Protein AF-0000000067513356 (afdb_homodimer)

Foldseek 3Di:
DDDAPFADDDPLQVVLQVLQVVLCVQFVFQKKFKAWLCQHTRHMDGDPPHDDDDDSSVVSNVVSVVQVVCCVVCVVVPHNGDQWDKDDDPFKIWIWGALADTIIMITIHTPVGDPVRNVVSVVVSSPVNSVSRVVCVVCPPPPCCCVCVVVVVVVVVCVVVVD/DDDAPFADDDPLQVVLQVLQVVLCVQFVFQKKFKAWLCQHTRHMDGDPPHDDDDDSSVVSNVVSVVQVVCQVVCVVVPHNGDQWDKDDDPFKIWIWGALADTIIMITIHTPVGDVVRNVVSVVVSSPVNSVSRVVCVVCPPPPCCCVCVVVVVVVVVVVVVVD

Solvent-accessible surface area (backbone atoms only — not comparable to full-atom values): 16825 Å² total; per-residue (Å²): 130,90,67,72,94,65,73,59,58,70,67,53,32,52,52,48,41,50,47,36,49,52,39,32,69,71,23,52,28,38,34,30,35,36,24,31,67,84,12,44,76,55,41,66,40,65,36,87,86,41,76,85,72,63,65,60,60,60,51,32,36,46,52,25,50,49,58,58,62,45,25,63,55,21,44,66,67,74,26,86,42,56,46,34,38,38,39,32,35,92,50,40,33,39,40,38,30,48,16,57,97,60,28,33,31,39,38,35,28,41,78,83,28,52,62,70,42,38,52,55,46,47,52,53,42,16,55,55,43,17,52,42,51,52,51,36,69,75,52,56,76,73,59,58,51,59,57,47,45,43,47,46,50,49,50,48,50,47,51,55,64,72,92,131,92,67,73,95,64,73,59,57,70,66,54,33,54,53,46,41,50,48,36,50,52,40,32,68,70,22,53,28,36,33,29,35,35,24,31,66,84,12,42,75,54,42,67,42,65,39,89,88,41,74,83,71,64,64,61,60,60,51,30,35,48,51,23,50,48,58,59,62,46,25,63,55,23,44,66,67,73,26,86,42,57,45,34,38,38,39,33,35,92,50,41,32,38,38,37,32,48,16,56,96,60,26,34,31,38,37,34,27,40,78,84,28,52,62,71,41,36,52,54,45,46,52,54,42,15,54,54,43,17,53,43,52,52,51,35,68,75,51,56,74,70,61,57,52,60,56,47,45,43,47,48,49,49,51,48,50,48,52,58,64,71,91

Structure (mmCIF, N/CA/C/O backbone):
data_AF-0000000067513356-model_v1
#
loop_
_entity.id
_entity.type
_entity.pdbx_description
1 polymer 'Probable gliding protein (MglB)'
#
loop_
_atom_site.group_PDB
_atom_site.id
_atom_site.type_symbol
_atom_site.label_atom_id
_atom_site.label_alt_id
_atom_site.label_comp_id
_atom_site.label_asym_id
_atom_site.label_entity_id
_atom_site.label_seq_id
_atom_site.pdbx_PDB_ins_code
_atom_site.Cartn_x
_atom_site.Cartn_y
_atom_site.Cartn_z
_atom_site.occupancy
_atom_site.B_iso_or_equiv
_atom_site.auth_seq_id
_atom_site.auth_comp_id
_atom_site.auth_asym_id
_atom_site.auth_atom_id
_atom_site.pdbx_PDB_model_num
ATOM 1 N N . MET A 1 1 ? 6.125 8.031 28.281 1 47.47 1 MET A N 1
ATOM 2 C CA . MET A 1 1 ? 4.906 8.5 27.625 1 47.47 1 MET A CA 1
ATOM 3 C C . MET A 1 1 ? 5.223 9.102 26.25 1 47.47 1 MET A C 1
ATOM 5 O O . MET A 1 1 ? 6.035 10.016 26.141 1 47.47 1 MET A O 1
ATOM 9 N N . VAL A 1 2 ? 4.988 8.375 25.156 1 67.81 2 VAL A N 1
ATOM 10 C CA . VAL A 1 2 ? 5.496 8.859 23.891 1 67.81 2 VAL A CA 1
ATOM 11 C C . VAL A 1 2 ? 4.699 10.086 23.438 1 67.81 2 VAL A C 1
ATOM 13 O O . VAL A 1 2 ? 3.465 10.078 23.5 1 67.81 2 VAL A O 1
ATOM 16 N N . GLU A 1 3 ? 5.285 11.242 23.578 1 75.69 3 GLU A N 1
ATOM 17 C CA . GLU A 1 3 ? 4.707 12.516 23.172 1 75.69 3 GLU A CA 1
ATOM 18 C C . GLU A 1 3 ? 4.699 12.648 21.641 1 75.69 3 GLU A C 1
ATOM 20 O O . GLU A 1 3 ? 5.562 12.094 20.969 1 75.69 3 GLU A O 1
ATOM 25 N N . PRO A 1 4 ? 3.594 13.312 21.234 1 80.5 4 PRO A N 1
ATOM 26 C CA . PRO A 1 4 ? 3.578 13.57 19.781 1 80.5 4 PRO A CA 1
ATOM 27 C C . PRO A 1 4 ? 4.816 14.328 19.312 1 80.5 4 PRO A C 1
ATOM 29 O O . PRO A 1 4 ? 5.383 15.125 20.062 1 80.5 4 PRO A O 1
ATOM 32 N N . SER A 1 5 ? 5.25 13.945 18.094 1 77.25 5 SER A N 1
ATOM 33 C CA . SER A 1 5 ? 6.422 14.602 17.516 1 77.25 5 SER A CA 1
ATOM 34 C C . SER A 1 5 ? 6.074 15.984 16.969 1 77.25 5 SER A C 1
ATOM 36 O O . SER A 1 5 ? 6.957 16.812 16.781 1 77.25 5 SER A O 1
ATOM 38 N N . LEU A 1 6 ? 4.719 16.125 16.703 1 80.56 6 LEU A N 1
ATOM 39 C CA . LEU A 1 6 ? 4.168 17.344 16.094 1 80.56 6 LEU A CA 1
ATOM 40 C C . LEU A 1 6 ? 2.789 17.656 16.672 1 80.56 6 LEU A C 1
ATOM 42 O O . LEU A 1 6 ? 1.978 16.75 16.875 1 80.56 6 LEU A O 1
ATOM 46 N N . VAL A 1 7 ? 2.662 18.969 17.078 1 86.38 7 VAL A N 1
ATOM 47 C CA . VAL A 1 7 ? 1.338 19.391 17.516 1 86.38 7 VAL A CA 1
ATOM 48 C C . VAL A 1 7 ? 0.892 20.625 16.734 1 86.38 7 VAL A C 1
ATOM 50 O O . VAL A 1 7 ? 1.687 21.531 16.5 1 86.38 7 VAL A O 1
ATOM 53 N N . LEU A 1 8 ? -0.301 20.516 16.266 1 91.56 8 LEU A N 1
ATOM 54 C CA . LEU A 1 8 ? -0.901 21.672 15.602 1 91.56 8 LEU A CA 1
ATOM 55 C C . LEU A 1 8 ? -1.855 22.406 16.531 1 91.56 8 LEU A C 1
ATOM 57 O O . LEU A 1 8 ? -2.668 21.781 17.219 1 91.56 8 LEU A O 1
ATOM 61 N N . TYR A 1 9 ? -1.59 23.75 16.594 1 89 9 TYR A N 1
ATOM 62 C CA . TYR A 1 9 ? -2.51 24.578 17.359 1 89 9 TYR A CA 1
ATOM 63 C C . TYR A 1 9 ? -2.818 25.875 16.625 1 89 9 TYR A C 1
ATOM 65 O O . TYR A 1 9 ? -2.092 26.266 15.703 1 89 9 TYR A O 1
ATOM 73 N N . GLY A 1 10 ? -3.984 26.438 17 1 90.88 10 GLY A N 1
ATOM 74 C CA . GLY A 1 10 ? -4.34 27.734 16.484 1 90.88 10 GLY A CA 1
ATOM 75 C C . GLY A 1 10 ? -4.508 27.75 14.969 1 90.88 10 GLY A C 1
ATOM 76 O O . GLY A 1 10 ? -5.242 26.922 14.422 1 90.88 10 GLY A O 1
ATOM 77 N N . ALA A 1 11 ? -3.799 28.703 14.32 1 93.06 11 ALA A N 1
ATOM 78 C CA . ALA A 1 11 ? -3.99 28.953 12.891 1 93.06 11 ALA A CA 1
ATOM 79 C C . ALA A 1 11 ? -3.527 27.75 12.062 1 93.06 11 ALA A C 1
ATOM 81 O O . ALA A 1 11 ? -4.238 27.297 11.156 1 93.06 11 ALA A O 1
ATOM 82 N N . PRO A 1 12 ? -2.352 27.156 12.414 1 94.44 12 PRO A N 1
ATOM 83 C CA . PRO A 1 12 ? -1.923 26 11.633 1 94.44 12 PRO A CA 1
ATOM 84 C C . PRO A 1 12 ? -2.92 24.844 11.695 1 94.44 12 PRO A C 1
ATOM 86 O O . PRO A 1 12 ? -3.15 24.156 10.688 1 94.44 12 PRO A O 1
ATOM 89 N N . TYR A 1 13 ? -3.492 24.688 12.844 1 96.31 13 TYR A N 1
ATOM 90 C CA . TYR A 1 13 ? -4.492 23.625 13 1 96.31 13 TYR A CA 1
ATOM 91 C C . TYR A 1 13 ? -5.715 23.906 12.133 1 96.31 13 TYR A C 1
ATOM 93 O O . TYR A 1 13 ? -6.207 23.016 11.438 1 96.31 13 TYR A O 1
ATOM 101 N N . GLU A 1 14 ? -6.188 25.109 12.211 1 97.06 14 GLU A N 1
ATOM 102 C CA . GLU A 1 14 ? -7.371 25.5 11.445 1 97.06 14 GLU A CA 1
ATOM 103 C C . GLU A 1 14 ? -7.137 25.344 9.945 1 97.06 14 GLU A C 1
ATOM 105 O O . GLU A 1 14 ? -8.016 24.891 9.219 1 97.06 14 GLU A O 1
ATOM 110 N N . ARG A 1 15 ? -5.988 25.688 9.523 1 98.06 15 ARG A N 1
ATOM 111 C CA . ARG A 1 15 ? -5.641 25.562 8.109 1 98.06 15 ARG A CA 1
ATOM 112 C C . ARG A 1 15 ? -5.582 24.094 7.691 1 98.06 15 ARG A C 1
ATOM 114 O O . ARG A 1 15 ? -6.016 23.734 6.594 1 98.06 15 ARG A O 1
ATOM 121 N N . ALA A 1 16 ? -5.004 23.266 8.578 1 98.44 16 ALA A N 1
ATOM 122 C CA . ALA A 1 16 ? -4.941 21.828 8.289 1 98.44 16 ALA A CA 1
ATOM 123 C C . ALA A 1 16 ? -6.344 21.234 8.148 1 98.44 16 ALA A C 1
ATOM 125 O O . ALA A 1 16 ? -6.605 20.469 7.223 1 98.44 16 ALA A O 1
ATOM 126 N N . VAL A 1 17 ? -7.176 21.641 8.992 1 98.44 17 VAL A N 1
ATOM 127 C CA . VAL A 1 17 ? -8.547 21.156 8.969 1 98.44 17 VAL A CA 1
ATOM 128 C C . VAL A 1 17 ? -9.234 21.594 7.676 1 98.44 17 VAL A C 1
ATOM 130 O O . VAL A 1 17 ? -9.961 20.812 7.062 1 98.44 17 VAL A O 1
ATOM 133 N N . GLU A 1 18 ? -9.008 22.781 7.254 1 98.69 18 GLU A N 1
ATOM 134 C CA . GLU A 1 18 ? -9.586 23.281 6.012 1 98.69 18 GLU A CA 1
ATOM 135 C C . GLU A 1 18 ? -9.109 22.469 4.812 1 98.69 18 GLU A C 1
ATOM 137 O O . GLU A 1 18 ? -9.898 22.156 3.918 1 98.69 18 GLU A O 1
ATOM 142 N N . VAL A 1 19 ? -7.816 22.141 4.812 1 98.88 19 VAL A N 1
ATOM 143 C CA . VAL A 1 19 ? -7.25 21.328 3.746 1 98.88 19 VAL A CA 1
ATOM 144 C C . VAL A 1 19 ? -7.93 19.953 3.729 1 98.88 19 VAL A C 1
ATOM 146 O O . VAL A 1 19 ? -8.305 19.453 2.666 1 98.88 19 VAL A O 1
ATOM 149 N N . LEU A 1 20 ? -8.148 19.344 4.918 1 98.88 20 LEU A N 1
ATOM 150 C CA . LEU A 1 20 ? -8.766 18.031 5.016 1 98.88 20 LEU A CA 1
ATOM 151 C C . LEU A 1 20 ? -10.211 18.062 4.543 1 98.88 20 LEU A C 1
ATOM 153 O O . LEU A 1 20 ? -10.664 17.172 3.828 1 98.88 20 LEU A O 1
ATOM 157 N N . GLU A 1 21 ? -10.914 19.125 4.898 1 98.5 21 GLU A N 1
ATOM 158 C CA . GLU A 1 21 ? -12.305 19.281 4.488 1 98.5 21 GLU A CA 1
ATOM 159 C C . GLU A 1 21 ? -12.43 19.406 2.971 1 98.5 21 GLU A C 1
ATOM 161 O O . GLU A 1 21 ? -13.281 18.75 2.359 1 98.5 21 GLU A O 1
ATOM 166 N N . GLU A 1 22 ? -11.602 20.25 2.43 1 98.62 22 GLU A N 1
ATOM 167 C CA . GLU A 1 22 ? -11.602 20.406 0.979 1 98.62 22 GLU A CA 1
ATOM 168 C C . GLU A 1 22 ? -11.266 19.094 0.273 1 98.62 22 GLU A C 1
ATOM 170 O O . GLU A 1 22 ? -11.875 18.766 -0.745 1 98.62 22 GLU A O 1
ATOM 175 N N . THR A 1 23 ? -10.305 18.359 0.796 1 98.69 23 THR A N 1
ATOM 176 C CA . THR A 1 23 ? -9.883 17.094 0.214 1 98.69 23 THR A CA 1
ATOM 177 C C . THR A 1 23 ? -11.031 16.094 0.209 1 98.69 23 THR A C 1
ATOM 179 O O . THR A 1 23 ? -11.242 15.383 -0.778 1 98.69 23 THR A O 1
ATOM 182 N N . LEU A 1 24 ? -11.82 16.094 1.312 1 98.44 24 LEU A N 1
ATOM 183 C CA . LEU A 1 24 ? -12.977 15.195 1.379 1 98.44 24 LEU A CA 1
ATOM 184 C C . LEU A 1 24 ? -13.992 15.539 0.302 1 98.44 24 LEU A C 1
ATOM 186 O O . LEU A 1 24 ? -14.547 14.648 -0.348 1 98.44 24 LEU A O 1
ATOM 190 N N . ARG A 1 25 ? -14.164 16.781 0.107 1 97.88 25 ARG A N 1
ATOM 191 C CA . ARG A 1 25 ? -15.141 17.234 -0.886 1 97.88 25 ARG A CA 1
ATOM 192 C C . ARG A 1 25 ? -14.695 16.844 -2.295 1 97.88 25 ARG A C 1
ATOM 194 O O . ARG A 1 25 ? -15.508 16.375 -3.098 1 97.88 25 ARG A O 1
ATOM 201 N N . GLU A 1 26 ? -13.477 16.969 -2.547 1 98.31 26 GLU A N 1
ATOM 202 C CA . GLU A 1 26 ? -12.969 16.766 -3.898 1 98.31 26 GLU A CA 1
ATOM 203 C C . GLU A 1 26 ? -12.836 15.273 -4.215 1 98.31 26 GLU A C 1
ATOM 205 O O . GLU A 1 26 ? -12.969 14.867 -5.371 1 98.31 26 GLU A O 1
ATOM 210 N N . THR A 1 27 ? -12.57 14.461 -3.219 1 98.19 27 THR A N 1
ATOM 211 C CA . THR A 1 27 ? -12.258 13.062 -3.461 1 98.19 27 THR A CA 1
ATOM 212 C C . THR A 1 27 ? -13.492 12.188 -3.27 1 98.19 27 THR A C 1
ATOM 214 O O . THR A 1 27 ? -13.594 11.109 -3.867 1 98.19 27 THR A O 1
ATOM 217 N N . GLY A 1 28 ? -14.367 12.586 -2.389 1 97.81 28 GLY A N 1
ATOM 218 C CA . GLY A 1 28 ? -15.469 11.727 -1.979 1 97.81 28 GLY A CA 1
ATOM 219 C C . GLY A 1 28 ? -15.078 10.719 -0.917 1 97.81 28 GLY A C 1
ATOM 220 O O . GLY A 1 28 ? -15.805 9.758 -0.662 1 97.81 28 GLY A O 1
ATOM 221 N N . ALA A 1 29 ? -13.914 10.906 -0.271 1 98.44 29 ALA A N 1
ATOM 222 C CA . ALA A 1 29 ? -13.484 10.023 0.806 1 98.44 29 ALA A CA 1
ATOM 223 C C . ALA A 1 29 ? -14.367 10.18 2.041 1 98.44 29 ALA A C 1
ATOM 225 O O . ALA A 1 29 ? -15.008 11.219 2.221 1 98.44 29 ALA A O 1
ATOM 226 N N . ARG A 1 30 ? -14.383 9.188 2.82 1 97.75 30 ARG A N 1
ATOM 227 C CA . ARG A 1 30 ? -15.211 9.172 4.02 1 97.75 30 ARG A CA 1
ATOM 228 C C . ARG A 1 30 ? -14.555 9.953 5.152 1 97.75 30 ARG A C 1
ATOM 230 O O . ARG A 1 30 ? -15.211 10.734 5.844 1 97.75 30 ARG A O 1
ATOM 237 N N . TYR A 1 31 ? -13.18 9.75 5.32 1 97.31 31 TYR A N 1
ATOM 238 C CA . TYR A 1 31 ? -12.453 10.43 6.383 1 97.31 31 TYR A CA 1
ATOM 239 C C . TYR A 1 31 ? -11.031 10.773 5.938 1 97.31 31 TYR A C 1
ATOM 241 O O . TYR A 1 31 ? -10.453 10.086 5.094 1 97.31 31 TYR A O 1
ATOM 249 N N . ALA A 1 32 ? -10.617 11.797 6.527 1 98.81 32 ALA A N 1
ATOM 250 C CA . ALA A 1 32 ? -9.258 12.289 6.309 1 98.81 32 ALA A CA 1
ATOM 251 C C . ALA A 1 32 ? -8.562 12.602 7.629 1 98.81 32 ALA A C 1
ATOM 253 O O . ALA A 1 32 ? -9.172 13.172 8.539 1 98.81 32 ALA A O 1
ATOM 254 N N . LEU A 1 33 ? -7.344 12.195 7.734 1 98.69 33 LEU A N 1
ATOM 255 C CA . LEU A 1 33 ? -6.547 12.461 8.93 1 98.69 33 LEU A CA 1
ATOM 256 C C . LEU A 1 33 ? -5.152 12.953 8.555 1 98.69 33 LEU A C 1
ATOM 258 O O . LEU A 1 33 ? -4.562 12.477 7.582 1 98.69 33 LEU A O 1
ATOM 262 N N . LEU A 1 34 ? -4.684 13.812 9.312 1 98.69 34 LEU A N 1
ATOM 263 C CA . LEU A 1 34 ? -3.256 14.102 9.422 1 98.69 34 LEU A CA 1
ATOM 264 C C . LEU A 1 34 ? -2.668 13.484 10.688 1 98.69 34 LEU A C 1
ATOM 266 O O . LEU A 1 34 ? -3.119 13.781 11.797 1 98.69 34 LEU A O 1
ATOM 270 N N . ILE A 1 35 ? -1.715 12.609 10.477 1 98.25 35 ILE A N 1
ATOM 271 C CA . ILE A 1 35 ? -1.124 11.945 11.633 1 98.25 35 ILE A CA 1
ATOM 272 C C . ILE A 1 35 ? 0.393 12.125 11.609 1 98.25 35 ILE A C 1
ATOM 274 O O . ILE A 1 35 ? 0.978 12.398 10.562 1 98.25 35 ILE A O 1
ATOM 278 N N . ASP A 1 36 ? 1.016 12.008 12.766 1 96.81 36 ASP A N 1
ATOM 279 C CA . ASP A 1 36 ? 2.475 11.969 12.742 1 96.81 36 ASP A CA 1
ATOM 280 C C . ASP A 1 36 ? 2.988 10.539 12.609 1 96.81 36 ASP A C 1
ATOM 282 O O . ASP A 1 36 ? 2.199 9.594 12.539 1 96.81 36 ASP A O 1
ATOM 286 N N . ARG A 1 37 ? 4.246 10.336 12.555 1 95.31 37 ARG A N 1
ATOM 287 C CA . ARG A 1 37 ? 4.836 9.039 12.227 1 95.31 37 ARG A CA 1
ATOM 288 C C . ARG A 1 37 ? 4.781 8.094 13.422 1 95.31 37 ARG A C 1
ATOM 290 O O . ARG A 1 37 ? 5.008 6.891 13.273 1 95.31 37 ARG A O 1
ATOM 297 N N . LYS A 1 38 ? 4.418 8.641 14.555 1 95.56 38 LYS A N 1
ATOM 298 C CA . LYS A 1 38 ? 4.25 7.805 15.742 1 95.56 38 LYS A CA 1
ATOM 299 C C . LYS A 1 38 ? 2.803 7.34 15.883 1 95.56 38 LYS A C 1
ATOM 301 O O . LYS A 1 38 ? 2.479 6.574 16.797 1 95.56 38 LYS A O 1
ATOM 306 N N . GLY A 1 39 ? 1.948 7.898 15.055 1 97.31 39 GLY A N 1
ATOM 307 C CA . GLY A 1 39 ? 0.563 7.453 15.055 1 97.31 39 GLY A CA 1
ATOM 308 C C . GLY A 1 39 ? -0.367 8.391 15.797 1 97.31 39 GLY A C 1
ATOM 309 O O . GLY A 1 39 ? -1.497 8.023 16.125 1 97.31 39 GLY A O 1
ATOM 310 N N . PHE A 1 40 ? 0.067 9.539 16.172 1 96.94 40 PHE A N 1
ATOM 311 C CA . PHE A 1 40 ? -0.801 10.516 16.828 1 96.94 40 PHE A CA 1
ATOM 312 C C . PHE A 1 40 ? -1.595 11.305 15.789 1 96.94 40 PHE A C 1
ATOM 314 O O . PHE A 1 40 ? -1.036 11.766 14.789 1 96.94 40 PHE A O 1
ATOM 321 N N . VAL A 1 41 ? -2.852 11.531 16.109 1 97.81 41 VAL A N 1
ATOM 322 C CA . VAL A 1 41 ? -3.721 12.297 15.219 1 97.81 41 VAL A CA 1
ATOM 323 C C . VAL A 1 41 ? -3.5 13.797 15.445 1 97.81 41 VAL A C 1
ATOM 325 O O . VAL A 1 41 ? -3.678 14.289 16.562 1 97.81 41 VAL A O 1
ATOM 328 N N . LEU A 1 42 ? -3.156 14.461 14.414 1 97.25 42 LEU A N 1
ATOM 329 C CA . LEU A 1 42 ? -2.912 15.898 14.492 1 97.25 42 LEU A CA 1
ATOM 330 C C . LEU A 1 42 ? -4.16 16.688 14.102 1 97.25 42 LEU A C 1
ATOM 332 O O . LEU A 1 42 ? -4.43 17.75 14.664 1 97.25 42 LEU A O 1
ATOM 336 N N . ALA A 1 43 ? -4.855 16.219 13.172 1 97.88 43 ALA A N 1
ATOM 337 C CA . ALA A 1 43 ? -6.113 16.781 12.68 1 97.88 43 ALA A CA 1
ATOM 338 C C . ALA A 1 43 ? -6.922 15.727 11.922 1 97.88 43 ALA A C 1
ATOM 340 O O . ALA A 1 43 ? -6.359 14.758 11.406 1 97.88 43 ALA A O 1
ATOM 341 N N . HIS A 1 44 ? -8.219 15.867 11.945 1 98.25 44 HIS A N 1
ATOM 342 C CA . HIS A 1 44 ? -9.062 14.938 11.195 1 98.25 44 HIS A CA 1
ATOM 343 C C . HIS A 1 44 ? -10.391 15.586 10.812 1 98.25 44 HIS A C 1
ATOM 345 O O . HIS A 1 44 ? -10.805 16.562 11.422 1 98.25 44 HIS A O 1
ATOM 351 N N . LYS A 1 45 ? -10.938 15.062 9.82 1 98.19 45 LYS A N 1
ATOM 352 C CA . LYS A 1 45 ? -12.289 15.422 9.391 1 98.19 45 LYS A CA 1
ATOM 353 C C . LYS A 1 45 ? -13.016 14.219 8.797 1 98.19 45 LYS A C 1
ATOM 355 O O . LYS A 1 45 ? -12.391 13.359 8.172 1 98.19 45 LYS A O 1
ATOM 360 N N . GLU A 1 46 ? -14.258 14.141 9.055 1 97.31 46 GLU A N 1
ATOM 361 C CA . GLU A 1 46 ? -15.133 13.117 8.492 1 97.31 46 GLU A CA 1
ATOM 362 C C . GLU A 1 46 ? -16.172 13.734 7.559 1 97.31 46 GLU A C 1
ATOM 364 O O . GLU A 1 46 ? -16.688 14.82 7.832 1 97.31 46 GLU A O 1
ATOM 369 N N . ALA A 1 47 ? -16.422 13.062 6.555 1 96.88 47 ALA A N 1
ATOM 370 C CA . ALA A 1 47 ? -17.5 13.531 5.695 1 96.88 47 ALA A CA 1
ATOM 371 C C . ALA A 1 47 ? -18.844 13.461 6.418 1 96.88 47 ALA A C 1
ATOM 373 O O . ALA A 1 47 ? -19.109 12.516 7.164 1 96.88 47 ALA A O 1
ATOM 374 N N . LEU A 1 48 ? -19.672 14.406 6.145 1 92.5 48 LEU A N 1
ATOM 375 C CA . LEU A 1 48 ? -20.953 14.516 6.828 1 92.5 48 LEU A CA 1
ATOM 376 C C . LEU A 1 48 ? -21.844 13.297 6.539 1 92.5 48 LEU A C 1
ATOM 378 O O . LEU A 1 48 ? -22.578 12.844 7.41 1 92.5 48 LEU A O 1
ATOM 382 N N . TRP A 1 49 ? -21.75 12.758 5.426 1 92.94 49 TRP A N 1
ATOM 383 C CA . TRP A 1 49 ? -22.641 11.68 4.977 1 92.94 49 TRP A CA 1
ATOM 384 C C . TRP A 1 49 ? -22.094 10.32 5.418 1 92.94 49 TRP A C 1
ATOM 386 O O . TRP A 1 49 ? -22.812 9.312 5.34 1 92.94 49 TRP A O 1
ATOM 396 N N . ALA A 1 50 ? -20.859 10.352 5.863 1 93.31 50 ALA A N 1
ATOM 397 C CA . ALA A 1 50 ? -20.188 9.078 6.117 1 93.31 50 ALA A CA 1
ATOM 398 C C . ALA A 1 50 ? -20.609 8.492 7.461 1 93.31 50 ALA A C 1
ATOM 400 O O . ALA A 1 50 ? -20.812 9.227 8.43 1 93.31 50 ALA A O 1
ATOM 401 N N . PRO A 1 51 ? -20.656 7.129 7.461 1 92.5 51 PRO A N 1
ATOM 402 C CA . PRO A 1 51 ? -20.875 6.484 8.758 1 92.5 51 PRO A CA 1
ATOM 403 C C . PRO A 1 51 ? -19.766 6.801 9.758 1 92.5 51 PRO A C 1
ATOM 405 O O . PRO A 1 51 ? -18.672 7.215 9.367 1 92.5 51 PRO A O 1
ATOM 408 N N . LYS A 1 52 ? -20.094 6.633 11 1 93 52 LYS A N 1
ATOM 409 C CA . LYS A 1 52 ? -19.109 6.852 12.055 1 93 52 LYS A CA 1
ATOM 410 C C . LYS A 1 52 ? -17.828 6.051 11.789 1 93 52 LYS A C 1
ATOM 412 O O . LYS A 1 52 ? -17.891 4.859 11.484 1 93 52 LYS A O 1
ATOM 417 N N . PRO A 1 53 ? -16.781 6.652 11.859 1 92.94 53 PRO A N 1
ATOM 418 C CA . PRO A 1 53 ? -15.523 5.949 11.641 1 92.94 53 PRO A CA 1
ATOM 419 C C . PRO A 1 53 ? -15.125 5.059 12.812 1 92.94 53 PRO A C 1
ATOM 421 O O . PRO A 1 53 ?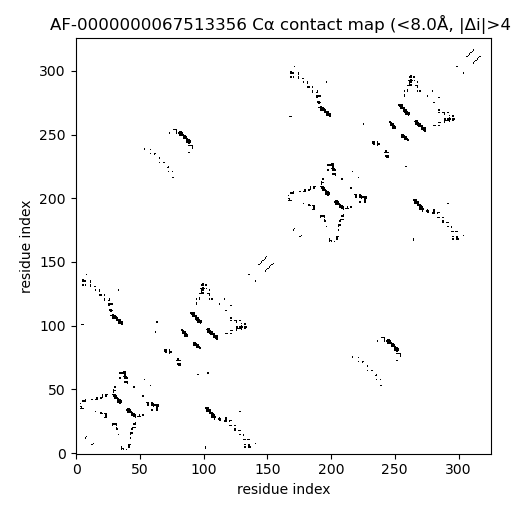 -15.688 5.188 13.906 1 92.94 53 PRO A O 1
ATOM 424 N N . PRO A 1 54 ? -14.258 4.082 12.555 1 96.44 54 PRO A N 1
ATOM 425 C CA . PRO A 1 54 ? -13.641 3.418 13.703 1 96.44 54 PRO A CA 1
ATOM 426 C C . PRO A 1 54 ? -12.828 4.375 14.578 1 96.44 54 PRO A C 1
ATOM 428 O O . PRO A 1 54 ? -12.695 5.555 14.242 1 96.44 54 PRO A O 1
ATOM 431 N N . PRO A 1 55 ? -12.336 3.891 15.734 1 97.25 55 PRO A N 1
ATOM 432 C CA . PRO A 1 55 ? -11.508 4.785 16.547 1 97.25 55 PRO A CA 1
ATOM 433 C C . PRO A 1 55 ? -10.297 5.312 15.773 1 97.25 55 PRO A C 1
ATOM 435 O O . PRO A 1 55 ? -9.453 4.531 15.328 1 97.25 55 PRO A O 1
ATOM 438 N N . LEU A 1 56 ? -10.234 6.562 15.656 1 97.25 56 LEU A N 1
ATOM 439 C C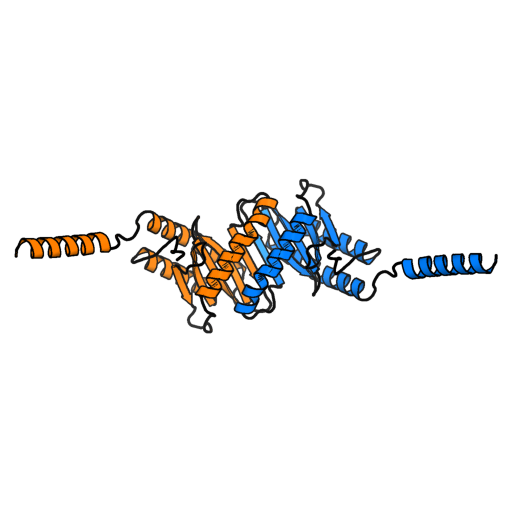A . LEU A 1 56 ? -9.25 7.215 14.805 1 97.25 56 LEU A CA 1
ATOM 440 C C . LEU A 1 56 ? -7.84 7.012 15.352 1 97.25 56 LEU A C 1
ATOM 442 O O . LEU A 1 56 ? -6.879 6.91 14.578 1 97.25 56 LEU A O 1
ATOM 446 N N . ASP A 1 57 ? -7.707 6.934 16.703 1 97.31 57 ASP A N 1
ATOM 447 C CA . ASP A 1 57 ? -6.391 6.699 17.281 1 97.31 57 ASP A CA 1
ATOM 448 C C . ASP A 1 57 ? -5.859 5.316 16.922 1 97.31 57 ASP A C 1
ATOM 450 O O . ASP A 1 57 ? -4.664 5.152 16.672 1 97.31 57 ASP A O 1
ATOM 454 N N . THR A 1 58 ? -6.766 4.352 16.938 1 97.88 58 THR A N 1
ATOM 455 C CA . THR A 1 58 ? -6.395 3 16.531 1 97.88 58 THR A CA 1
ATOM 456 C C . THR A 1 58 ? -5.988 2.969 15.062 1 97.88 58 THR A C 1
ATOM 458 O O . THR A 1 58 ? -4.961 2.381 14.711 1 97.88 58 THR A O 1
ATOM 461 N N . LEU A 1 59 ? -6.781 3.611 14.242 1 97.94 59 LEU A N 1
ATOM 462 C CA . LEU A 1 59 ? -6.484 3.693 12.82 1 97.94 59 LEU A CA 1
ATOM 463 C C . LEU A 1 59 ? -5.125 4.344 12.578 1 97.94 59 LEU A C 1
ATOM 465 O O . LEU A 1 59 ? -4.293 3.807 11.844 1 97.94 59 LEU A O 1
ATOM 469 N N . ALA A 1 60 ? -4.914 5.43 13.242 1 98.12 60 ALA A N 1
ATOM 470 C CA . ALA A 1 60 ? -3.664 6.172 13.102 1 98.12 60 ALA A CA 1
ATOM 471 C C . ALA A 1 60 ? -2.471 5.316 13.523 1 98.12 60 ALA A C 1
ATOM 473 O O . ALA A 1 60 ? -1.446 5.289 12.836 1 98.12 60 ALA A O 1
ATOM 474 N N . THR A 1 61 ? -2.605 4.652 14.609 1 97.69 61 THR A N 1
ATOM 475 C CA . THR A 1 61 ? -1.543 3.801 15.125 1 97.69 61 THR A CA 1
ATOM 476 C C . THR A 1 61 ? -1.196 2.697 14.133 1 97.69 61 THR A C 1
ATOM 478 O O . THR A 1 61 ? -0.022 2.465 13.844 1 97.69 61 THR A O 1
ATOM 481 N N . LEU A 1 62 ? -2.191 2.113 13.578 1 97.62 62 LEU A N 1
ATOM 482 C CA . LEU A 1 62 ? -1.973 1.023 12.633 1 97.62 62 LEU A CA 1
ATOM 483 C C . LEU A 1 62 ? -1.371 1.543 11.328 1 97.62 62 LEU A C 1
ATOM 485 O O . LEU A 1 62 ? -0.485 0.907 10.75 1 97.62 62 LEU A O 1
ATOM 489 N N . VAL A 1 63 ? -1.861 2.652 10.812 1 98 63 VAL A N 1
ATOM 490 C CA . VAL A 1 63 ? -1.346 3.234 9.578 1 98 63 VAL A CA 1
ATOM 491 C C . VAL A 1 63 ? 0.128 3.594 9.75 1 98 63 VAL A C 1
ATOM 493 O O . VAL A 1 63 ? 0.957 3.271 8.898 1 98 63 VAL A O 1
ATOM 496 N N . ALA A 1 64 ? 0.457 4.25 10.875 1 97.25 64 ALA A N 1
ATOM 497 C CA . ALA A 1 64 ? 1.844 4.617 11.148 1 97.25 64 ALA A CA 1
ATOM 498 C C . ALA A 1 64 ? 2.73 3.379 11.242 1 97.25 64 ALA A C 1
ATOM 500 O O . ALA A 1 64 ? 3.84 3.361 10.703 1 97.25 64 ALA A O 1
ATOM 501 N N . GLY A 1 65 ? 2.242 2.41 11.969 1 96.38 65 GLY A N 1
ATOM 502 C CA . GLY A 1 65 ? 2.971 1.157 12.07 1 96.38 65 GLY A CA 1
ATOM 503 C C . GLY A 1 65 ? 3.232 0.505 10.727 1 96.38 65 GLY A C 1
ATOM 504 O O . GLY A 1 65 ? 4.332 0.01 10.469 1 96.38 65 GLY A O 1
ATOM 505 N N . ASN A 1 66 ? 2.262 0.478 9.867 1 96.31 66 ASN A N 1
ATOM 506 C CA . ASN A 1 66 ? 2.422 -0.099 8.531 1 96.31 66 ASN A CA 1
ATOM 507 C C . ASN A 1 66 ? 3.418 0.695 7.691 1 96.31 66 ASN A C 1
ATOM 509 O O . ASN A 1 66 ? 4.219 0.114 6.957 1 96.31 66 ASN A O 1
ATOM 513 N N . ALA A 1 67 ? 3.316 2.012 7.789 1 95.31 67 ALA A N 1
ATOM 514 C CA . ALA A 1 67 ? 4.266 2.854 7.062 1 95.31 67 ALA A CA 1
ATOM 515 C C . ALA A 1 67 ? 5.699 2.553 7.484 1 95.31 67 ALA A C 1
ATOM 517 O O . ALA A 1 67 ? 6.609 2.537 6.652 1 95.31 67 ALA A O 1
ATOM 518 N N . ALA A 1 68 ? 5.879 2.326 8.758 1 93.75 68 ALA A N 1
ATOM 519 C CA . ALA A 1 68 ? 7.199 1.961 9.266 1 93.75 68 ALA A CA 1
ATOM 520 C C . ALA A 1 68 ? 7.613 0.578 8.781 1 93.75 68 ALA A C 1
ATOM 522 O O . ALA A 1 68 ? 8.766 0.365 8.406 1 93.75 68 ALA A O 1
ATOM 523 N N . ALA A 1 69 ? 6.664 -0.276 8.711 1 92.44 69 ALA A N 1
ATOM 524 C CA . ALA A 1 69 ? 6.949 -1.665 8.367 1 92.44 69 ALA A CA 1
ATOM 525 C C . ALA A 1 69 ? 7.332 -1.795 6.895 1 92.44 69 ALA A C 1
ATOM 527 O O . ALA A 1 69 ? 8.078 -2.701 6.52 1 92.44 69 ALA A O 1
ATOM 528 N N . THR A 1 70 ? 6.883 -0.895 6.008 1 96.31 70 THR A N 1
ATOM 529 C CA . THR A 1 70 ? 7.156 -0.987 4.578 1 96.31 70 THR A CA 1
ATOM 530 C C . THR A 1 70 ? 8.508 -0.369 4.242 1 96.31 70 THR A C 1
ATOM 532 O O . THR A 1 70 ? 8.984 -0.478 3.111 1 96.31 70 THR A O 1
ATOM 535 N N . GLN A 1 71 ? 9.195 0.245 5.223 1 95.5 71 GLN A N 1
ATOM 536 C CA . GLN A 1 71 ? 10.461 0.925 4.977 1 95.5 71 GLN A CA 1
ATOM 537 C C . GLN A 1 71 ? 11.539 -0.061 4.535 1 95.5 71 GLN A C 1
ATOM 539 O O . GLN A 1 71 ? 12.336 0.241 3.645 1 95.5 71 GLN A O 1
ATOM 544 N N . ALA A 1 72 ? 11.578 -1.235 5.199 1 96.06 72 ALA A N 1
ATOM 545 C CA . ALA A 1 72 ? 12.555 -2.244 4.812 1 96.06 72 ALA A CA 1
ATOM 546 C C . ALA A 1 72 ? 12.367 -2.664 3.357 1 96.06 72 ALA A C 1
ATOM 548 O O . ALA A 1 72 ? 13.344 -2.875 2.633 1 96.06 72 ALA A O 1
ATOM 549 N N . LEU A 1 73 ? 11.164 -2.779 2.941 1 97.19 73 LEU A N 1
ATOM 550 C CA . LEU A 1 73 ? 10.836 -3.115 1.559 1 97.19 73 LEU A CA 1
ATOM 551 C C . LEU A 1 73 ? 11.289 -2.006 0.613 1 97.19 73 LEU A C 1
ATOM 553 O O . LEU A 1 73 ? 11.883 -2.277 -0.431 1 97.19 73 LEU A O 1
ATOM 55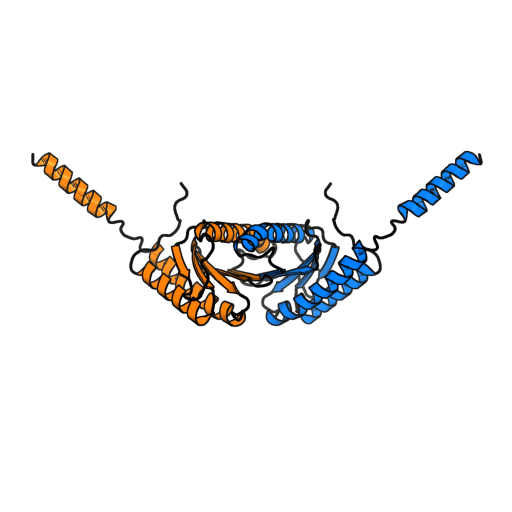7 N N . ALA A 1 74 ? 10.984 -0.759 0.996 1 97.94 74 ALA A N 1
ATOM 558 C CA . ALA A 1 74 ? 11.422 0.39 0.208 1 97.94 74 ALA A CA 1
ATOM 559 C C . ALA A 1 74 ? 12.945 0.395 0.041 1 97.94 74 ALA A C 1
ATOM 561 O O . ALA A 1 74 ? 13.453 0.543 -1.073 1 97.94 74 ALA A O 1
ATOM 562 N N . LYS A 1 75 ? 13.672 0.159 1.091 1 97.62 75 LYS A N 1
ATOM 563 C CA . LYS A 1 75 ? 15.133 0.162 1.061 1 97.62 75 LYS A CA 1
ATOM 564 C C . LYS A 1 75 ? 15.664 -0.96 0.175 1 97.62 75 LYS A C 1
ATOM 566 O O . LYS A 1 75 ? 16.625 -0.766 -0.567 1 97.62 75 LYS A O 1
ATOM 571 N N . LEU A 1 76 ? 15.031 -2.123 0.268 1 97.5 76 LEU A N 1
ATOM 572 C CA . LEU A 1 76 ? 15.406 -3.26 -0.564 1 97.5 76 LEU A CA 1
ATOM 573 C C . LEU A 1 76 ? 15.297 -2.91 -2.045 1 97.5 76 LEU A C 1
ATOM 575 O O . LEU A 1 76 ? 16.062 -3.412 -2.865 1 97.5 76 LEU A O 1
ATOM 579 N N . LEU A 1 77 ? 14.391 -2 -2.377 1 97.19 77 LEU A N 1
ATOM 580 C CA . LEU A 1 77 ? 14.125 -1.645 -3.768 1 97.19 77 LEU A CA 1
ATOM 581 C C . LEU A 1 77 ? 14.852 -0.356 -4.145 1 97.19 77 LEU A C 1
ATOM 583 O O . LEU A 1 77 ? 14.617 0.201 -5.219 1 97.19 77 LEU A O 1
ATOM 587 N N . GLY A 1 78 ? 15.617 0.149 -3.186 1 95.88 78 GLY A N 1
ATOM 588 C CA . GLY A 1 78 ? 16.453 1.304 -3.484 1 95.88 78 GLY A CA 1
ATOM 589 C C . GLY A 1 78 ? 15.781 2.625 -3.164 1 95.88 78 GLY A C 1
ATOM 590 O O . GLY A 1 78 ? 16.172 3.67 -3.691 1 95.88 78 GLY A O 1
ATOM 591 N N . GLU A 1 79 ? 14.742 2.605 -2.4 1 96.88 79 GLU A N 1
ATOM 592 C CA . GLU A 1 79 ? 14.055 3.807 -1.938 1 96.88 79 GLU A CA 1
ATOM 593 C C . GLU A 1 79 ? 14.266 4.027 -0.444 1 96.88 79 GLU A C 1
ATOM 595 O O . GLU A 1 79 ? 14.328 3.066 0.328 1 96.88 79 GLU A O 1
ATOM 600 N N . ALA A 1 80 ? 14.375 5.254 -0.042 1 94.44 80 ALA A N 1
ATOM 601 C CA . ALA A 1 80 ? 14.43 5.531 1.392 1 94.44 80 ALA A CA 1
ATOM 602 C C . ALA A 1 80 ? 13.109 5.16 2.072 1 94.44 80 ALA A C 1
ATOM 604 O O . ALA A 1 80 ? 13.109 4.574 3.158 1 94.44 80 ALA A O 1
ATOM 605 N N . ARG A 1 81 ? 12 5.453 1.495 1 94.88 81 ARG A N 1
ATOM 606 C CA . ARG A 1 81 ? 10.633 5.133 1.911 1 94.88 81 ARG A CA 1
ATOM 607 C C . ARG A 1 81 ? 9.664 5.242 0.741 1 94.88 81 ARG A C 1
ATOM 609 O O . ARG A 1 81 ? 9.977 5.867 -0.274 1 94.88 81 ARG A O 1
ATOM 616 N N . PHE A 1 82 ? 8.562 4.613 0.863 1 96.44 82 PHE A N 1
ATOM 617 C CA . PHE A 1 82 ? 7.496 4.867 -0.097 1 96.44 82 PHE A CA 1
ATOM 618 C C . PHE A 1 82 ? 6.75 6.152 0.252 1 96.44 82 PHE A C 1
ATOM 620 O O . PHE A 1 82 ? 6.305 6.328 1.389 1 96.44 82 PHE A O 1
ATOM 627 N N . GLN A 1 83 ? 6.562 7.004 -0.661 1 96.5 83 GLN A N 1
ATOM 628 C CA . GLN A 1 83 ? 5.898 8.281 -0.427 1 96.5 83 GLN A CA 1
ATOM 629 C C . GLN A 1 83 ? 4.383 8.117 -0.433 1 96.5 83 GLN A C 1
ATOM 631 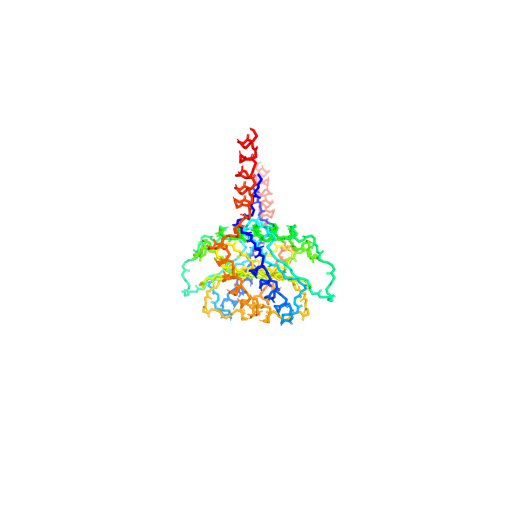O O . GLN A 1 83 ? 3.67 8.859 0.25 1 96.5 83 GLN A O 1
ATOM 636 N N . GLU A 1 84 ? 3.939 7.168 -1.232 1 97.62 84 GLU A N 1
ATOM 637 C CA . GLU A 1 84 ? 2.508 6.961 -1.426 1 97.62 84 GLU A CA 1
ATOM 638 C C . GLU A 1 84 ? 2.148 5.48 -1.354 1 97.62 84 GLU A C 1
ATOM 640 O O . GLU A 1 84 ? 2.85 4.637 -1.918 1 97.62 84 GLU A O 1
ATOM 645 N N . GLU A 1 85 ? 1.113 5.172 -0.625 1 98.12 85 GLU A N 1
ATOM 646 C CA . GLU A 1 85 ? 0.577 3.818 -0.525 1 98.12 85 GLU A CA 1
ATOM 647 C C . GLU A 1 85 ? -0.934 3.807 -0.736 1 98.12 85 GLU A C 1
ATOM 649 O O . GLU A 1 85 ? -1.65 4.645 -0.187 1 98.12 85 GLU A O 1
ATOM 654 N N . VAL A 1 86 ? -1.372 2.869 -1.489 1 98.06 86 VAL A N 1
ATOM 655 C CA . VAL A 1 86 ? -2.803 2.672 -1.698 1 98.06 86 VAL A CA 1
ATOM 656 C C . VAL A 1 86 ? -3.174 1.222 -1.396 1 98.06 86 VAL A C 1
ATOM 658 O O . VAL A 1 86 ? -2.521 0.294 -1.878 1 98.06 86 VAL A O 1
ATOM 661 N N . HIS A 1 87 ? -4.133 1.029 -0.572 1 98.12 87 HIS A N 1
ATOM 662 C CA . HIS A 1 87 ? -4.719 -0.271 -0.267 1 98.12 87 HIS A CA 1
ATOM 663 C C . HIS A 1 87 ? -6.176 -0.338 -0.713 1 98.12 87 HIS A C 1
ATOM 665 O O . HIS A 1 87 ? -6.961 0.564 -0.417 1 98.12 87 HIS A O 1
ATOM 671 N N . GLN A 1 88 ? -6.516 -1.411 -1.399 1 97.25 88 GLN A N 1
ATOM 672 C CA . GLN A 1 88 ? -7.891 -1.557 -1.86 1 97.25 88 GLN A CA 1
ATOM 673 C C . GLN A 1 88 ? -8.477 -2.902 -1.436 1 97.25 88 GLN A C 1
ATOM 675 O O . GLN A 1 88 ? -7.875 -3.951 -1.686 1 97.25 88 GLN A O 1
ATOM 680 N N . GLY A 1 89 ? -9.594 -2.857 -0.824 1 96.62 89 GLY A N 1
ATOM 681 C CA . GLY A 1 89 ? -10.398 -4.035 -0.529 1 96.62 89 GLY A CA 1
ATOM 682 C C . GLY A 1 89 ? -11.602 -4.184 -1.441 1 96.62 89 GLY A C 1
ATOM 683 O O . GLY A 1 89 ? -11.617 -3.635 -2.547 1 96.62 89 GLY A O 1
ATOM 684 N N . GLU A 1 90 ? -12.547 -5.008 -1.005 1 95.69 90 GLU A N 1
ATOM 685 C CA . GLU A 1 90 ? -13.766 -5.207 -1.783 1 95.69 90 GLU A CA 1
ATOM 686 C C . GLU A 1 90 ? -14.594 -3.926 -1.843 1 95.69 90 GLU A C 1
ATOM 688 O O . GLU A 1 90 ? -15.094 -3.551 -2.906 1 95.69 90 GLU A O 1
ATOM 693 N N . ARG A 1 91 ? -14.664 -3.213 -0.728 1 96.5 91 ARG A N 1
ATOM 694 C CA . ARG A 1 91 ? -15.539 -2.045 -0.672 1 96.5 91 ARG A CA 1
ATOM 695 C C . ARG A 1 91 ? -14.781 -0.812 -0.199 1 96.5 91 ARG A C 1
ATOM 697 O O . ARG A 1 91 ? -15.031 0.299 -0.67 1 96.5 91 ARG A O 1
ATOM 704 N N . MET A 1 92 ? -13.836 -1.062 0.64 1 97.56 92 MET A N 1
ATOM 705 C CA . MET A 1 92 ? -13.125 0.053 1.269 1 97.56 92 MET A CA 1
ATOM 706 C C . MET A 1 92 ? -11.703 0.17 0.732 1 97.56 92 MET A C 1
ATOM 708 O O . MET A 1 92 ? -11.117 -0.824 0.305 1 97.56 92 MET A O 1
ATOM 712 N N . GLY A 1 93 ? -11.164 1.408 0.798 1 97.88 93 GLY A N 1
ATOM 713 C CA . GLY A 1 93 ? -9.781 1.679 0.439 1 97.88 93 GLY A CA 1
ATOM 714 C C . GLY A 1 93 ? -9.102 2.656 1.378 1 97.88 93 GLY A C 1
ATOM 715 O O . GLY A 1 93 ? -9.773 3.352 2.146 1 97.88 93 GLY A O 1
ATOM 716 N N . LEU A 1 94 ? -7.832 2.66 1.304 1 98.56 94 LEU A N 1
ATOM 717 C CA . LEU A 1 94 ? -6.969 3.492 2.135 1 98.56 94 LEU A CA 1
ATOM 718 C C . LEU A 1 94 ? -5.859 4.129 1.304 1 98.56 94 LEU A C 1
ATOM 720 O O . LEU A 1 94 ? -5.168 3.438 0.552 1 98.56 94 LEU A O 1
ATOM 724 N N . TYR A 1 95 ? -5.785 5.367 1.365 1 98.75 95 TYR A N 1
ATOM 725 C CA . TYR A 1 95 ? -4.711 6.133 0.739 1 98.75 95 TYR A CA 1
ATOM 726 C C . TYR A 1 95 ? -3.83 6.797 1.79 1 98.75 95 TYR A C 1
ATOM 728 O O . TYR A 1 95 ? -4.332 7.492 2.678 1 98.75 95 TYR A O 1
ATOM 736 N N . VAL A 1 96 ? -2.545 6.59 1.728 1 98.69 96 VAL A N 1
ATOM 737 C CA . VAL A 1 96 ? -1.579 7.184 2.645 1 98.69 96 VAL A CA 1
ATOM 738 C C . VAL A 1 96 ? -0.486 7.898 1.853 1 98.69 96 VAL A C 1
ATOM 740 O O . VAL A 1 96 ? 0.082 7.328 0.917 1 98.69 96 VAL A O 1
ATOM 743 N N . ASP A 1 97 ? -0.217 9.078 2.203 1 98.62 97 ASP A N 1
ATOM 744 C CA . ASP A 1 97 ? 0.833 9.859 1.554 1 98.62 97 ASP A CA 1
ATOM 745 C C . ASP A 1 97 ? 1.675 10.609 2.582 1 98.62 97 ASP A C 1
ATOM 747 O O . ASP A 1 97 ? 1.156 11.062 3.605 1 98.62 97 ASP A O 1
ATOM 751 N N . GLU A 1 98 ? 2.934 10.781 2.252 1 97.62 98 GLU A N 1
ATOM 752 C CA . GLU A 1 98 ? 3.805 11.562 3.123 1 97.62 98 GLU A CA 1
ATOM 753 C C . GLU A 1 98 ? 3.434 13.039 3.094 1 97.62 98 GLU A C 1
ATOM 755 O O . GLU A 1 98 ? 3.273 13.625 2.02 1 97.62 98 GLU A O 1
ATOM 760 N N . ALA A 1 99 ? 3.215 13.578 4.184 1 97.81 99 ALA A N 1
ATOM 761 C CA . ALA A 1 99 ? 3.066 15.023 4.34 1 97.81 99 ALA A CA 1
ATOM 762 C C . ALA A 1 99 ? 4.316 15.641 4.957 1 97.81 99 ALA A C 1
ATOM 764 O O . ALA A 1 99 ? 4.301 16.062 6.113 1 97.81 99 ALA A O 1
ATOM 765 N N . GLY A 1 100 ? 5.363 15.734 4.172 1 94.31 100 GLY A N 1
ATOM 766 C CA . GLY A 1 100 ? 6.66 16.125 4.703 1 94.31 100 GLY A CA 1
ATOM 767 C C . GLY A 1 100 ? 7.348 15.008 5.465 1 94.31 100 GLY A C 1
ATOM 768 O O . GLY A 1 100 ? 7.004 13.836 5.301 1 94.31 100 GLY A O 1
ATOM 769 N N . GLU A 1 101 ? 8.359 15.344 6.27 1 92.94 101 GLU A N 1
ATOM 770 C CA . GLU A 1 101 ? 9.211 14.367 6.941 1 92.94 101 GLU A CA 1
ATOM 771 C C . GLU A 1 101 ? 8.539 13.82 8.195 1 92.94 101 GLU A C 1
ATOM 773 O O . GLU A 1 101 ? 8.844 12.711 8.641 1 92.94 101 GLU A O 1
ATOM 778 N N . HIS A 1 102 ? 7.473 14.523 8.656 1 92.12 102 HIS A N 1
ATOM 779 C CA . HIS A 1 102 ? 7.09 14.227 10.039 1 92.12 102 HIS A CA 1
ATOM 780 C C . HIS A 1 102 ? 5.633 13.789 10.125 1 92.12 102 HIS A C 1
ATOM 782 O O . HIS A 1 102 ? 5.164 13.391 11.188 1 92.12 102 HIS A O 1
ATOM 788 N N . ALA A 1 103 ? 4.949 13.836 8.984 1 97.25 103 ALA A N 1
ATOM 789 C CA . ALA A 1 103 ? 3.52 13.547 9.07 1 97.25 103 ALA A CA 1
ATOM 790 C C . ALA A 1 103 ? 3.051 12.75 7.859 1 97.25 103 ALA A C 1
ATOM 792 O O . ALA A 1 103 ? 3.789 12.602 6.883 1 97.25 103 ALA A O 1
ATOM 793 N N . LEU A 1 104 ? 1.872 12.156 8.008 1 98.44 104 LEU A N 1
ATOM 794 C CA . LEU A 1 104 ? 1.213 11.391 6.953 1 98.44 104 LEU A CA 1
ATOM 795 C C . LEU A 1 104 ? -0.218 11.875 6.742 1 98.44 104 LEU A C 1
ATOM 797 O O . LEU A 1 104 ? -0.925 12.172 7.707 1 98.44 104 LEU A O 1
ATOM 801 N N . LEU A 1 105 ? -0.61 11.992 5.543 1 98.88 105 LEU A N 1
ATOM 802 C CA . LEU A 1 105 ? -2.02 12.125 5.195 1 98.88 105 LEU A CA 1
ATOM 803 C C . LEU A 1 105 ? -2.67 10.758 5.023 1 98.88 105 LEU A C 1
ATOM 805 O O . LEU A 1 105 ? -2.119 9.883 4.352 1 98.88 105 LEU A O 1
ATOM 809 N N . VAL A 1 106 ? -3.814 10.562 5.57 1 98.88 106 VAL A N 1
ATOM 810 C CA . VAL A 1 106 ? -4.582 9.32 5.477 1 98.88 106 VAL A CA 1
ATOM 811 C C . VAL A 1 106 ? -5.98 9.617 4.945 1 98.88 106 VAL A C 1
ATOM 813 O O . VAL A 1 106 ? -6.703 10.445 5.504 1 98.88 106 VAL A O 1
ATOM 816 N N . LEU A 1 107 ? -6.371 9.023 3.889 1 98.88 107 LEU A N 1
ATOM 817 C CA . LEU A 1 107 ? -7.734 9.078 3.371 1 98.88 107 LEU A CA 1
ATOM 818 C C . LEU A 1 107 ? -8.367 7.688 3.35 1 98.88 107 LEU A C 1
ATOM 820 O O . LEU A 1 107 ? -7.762 6.734 2.854 1 98.88 107 LEU A O 1
ATOM 824 N N . VAL A 1 108 ? -9.516 7.551 3.898 1 98.75 108 VAL A N 1
ATOM 825 C CA . VAL A 1 108 ? -10.312 6.332 3.797 1 98.75 108 VAL A CA 1
ATOM 826 C C . VAL A 1 108 ? -11.492 6.559 2.852 1 98.75 108 VAL A C 1
ATOM 828 O O . VAL A 1 108 ? -12.242 7.523 3.012 1 98.75 108 VAL A O 1
ATOM 831 N N . PHE A 1 109 ? -11.633 5.695 1.908 1 98.38 109 PHE A N 1
ATOM 832 C CA . PHE A 1 109 ? -12.656 5.875 0.891 1 98.38 109 PHE A CA 1
ATOM 833 C C . PHE A 1 109 ? -13.32 4.547 0.55 1 98.38 109 PHE A C 1
ATOM 835 O O . PHE A 1 109 ? -12.836 3.486 0.944 1 98.38 109 PHE A O 1
ATOM 842 N N . ASP A 1 110 ? -14.453 4.602 -0.004 1 96.81 110 ASP A N 1
ATOM 843 C CA . ASP A 1 110 ? -15.117 3.383 -0.446 1 96.81 110 ASP A CA 1
ATOM 844 C C . ASP A 1 110 ? -15.219 3.332 -1.969 1 96.81 110 ASP A C 1
ATOM 846 O O . ASP A 1 110 ? -14.594 4.129 -2.664 1 96.81 110 ASP A O 1
ATOM 850 N N . GLU A 1 111 ? -15.914 2.373 -2.516 1 94.25 111 GLU A N 1
ATOM 851 C CA . GLU A 1 111 ? -15.953 2.064 -3.941 1 94.25 111 GLU A CA 1
ATOM 852 C C . GLU A 1 111 ? -16.625 3.186 -4.73 1 94.25 111 GLU A C 1
ATOM 854 O O . GLU A 1 111 ? -16.531 3.227 -5.961 1 94.25 111 GLU A O 1
ATOM 859 N N . THR A 1 112 ? -17.188 4.156 -4.082 1 94.62 112 THR A N 1
ATOM 860 C CA . THR A 1 112 ? -17.875 5.242 -4.773 1 94.62 112 THR A CA 1
ATOM 861 C C . THR A 1 112 ? -16.906 6.371 -5.105 1 94.62 112 THR A C 1
ATOM 863 O O . THR A 1 112 ? -17.188 7.207 -5.969 1 94.62 112 THR A O 1
ATOM 866 N N . ALA A 1 113 ? -15.75 6.402 -4.402 1 96.69 113 ALA A N 1
ATOM 867 C CA . ALA A 1 113 ? -14.75 7.426 -4.668 1 96.69 113 ALA A CA 1
ATOM 868 C C . ALA A 1 113 ? -13.812 6.996 -5.793 1 96.69 113 ALA A C 1
ATOM 870 O O . ALA A 1 113 ? -13.18 5.941 -5.719 1 96.69 113 ALA A O 1
ATOM 871 N N . PRO A 1 114 ? -13.719 7.832 -6.852 1 95.88 114 PRO A N 1
ATOM 872 C CA . PRO A 1 114 ? -12.766 7.492 -7.914 1 95.88 114 PRO A CA 1
ATOM 873 C C . PRO A 1 114 ? -11.312 7.566 -7.453 1 95.88 114 PRO A C 1
ATOM 875 O O . PRO A 1 114 ? -10.867 8.617 -6.988 1 95.88 114 PRO A O 1
ATOM 878 N N . LEU A 1 115 ? -10.617 6.52 -7.707 1 95.06 115 LEU A N 1
ATOM 879 C CA . LEU A 1 115 ? -9.25 6.418 -7.211 1 95.06 115 LEU A CA 1
ATOM 880 C C . LEU A 1 115 ? -8.367 7.508 -7.816 1 95.06 115 LEU A C 1
ATOM 882 O O . LEU A 1 115 ? -7.5 8.055 -7.137 1 95.06 115 LEU A O 1
ATOM 886 N N . GLY A 1 116 ? -8.547 7.719 -9.094 1 94.62 116 GLY A N 1
ATOM 887 C CA . GLY A 1 116 ? -7.793 8.781 -9.734 1 94.62 116 GLY A CA 1
ATOM 888 C C . GLY A 1 116 ? -7.941 10.125 -9.039 1 94.62 116 GLY A C 1
ATOM 889 O O . GLY A 1 116 ? -6.965 10.852 -8.867 1 94.62 116 GLY A O 1
ATOM 890 N N . LYS A 1 117 ? -9.148 10.453 -8.57 1 97.5 117 LYS A N 1
ATOM 891 C CA . LYS A 1 117 ? -9.398 11.695 -7.836 1 97.5 117 LYS A CA 1
ATOM 892 C C . LYS A 1 117 ? -8.766 11.648 -6.449 1 97.5 117 LYS A C 1
ATOM 894 O O . LYS A 1 117 ? -8.219 12.648 -5.977 1 97.5 117 LYS A O 1
ATOM 899 N N . VAL A 1 118 ? -8.875 10.5 -5.84 1 98.25 118 VAL A N 1
ATOM 900 C CA . VAL A 1 118 ? -8.273 10.328 -4.523 1 98.25 118 VAL A CA 1
ATOM 901 C C . VAL A 1 118 ? -6.77 10.586 -4.605 1 98.25 118 VAL A C 1
ATOM 903 O O . VAL A 1 118 ? -6.219 11.336 -3.797 1 98.25 118 VAL A O 1
ATOM 906 N N . LYS A 1 119 ? -6.16 10.07 -5.605 1 97.25 119 LYS A N 1
ATOM 907 C CA . LYS A 1 119 ? -4.715 10.219 -5.758 1 97.25 119 LYS A CA 1
ATOM 908 C C . LYS A 1 119 ? -4.344 11.656 -6.086 1 97.25 119 LYS A C 1
ATOM 910 O O . LYS A 1 119 ? -3.434 12.227 -5.477 1 97.25 119 LYS A O 1
ATOM 915 N N . LEU A 1 120 ? -5.055 12.273 -6.988 1 97.25 120 LEU A N 1
ATOM 916 C CA . LEU A 1 120 ? -4.754 13.633 -7.426 1 97.25 120 LEU A CA 1
ATOM 917 C C . LEU A 1 120 ? -4.895 14.625 -6.273 1 97.25 120 LEU A C 1
ATOM 919 O O . LEU A 1 120 ? -3.953 15.359 -5.965 1 97.25 120 LEU A O 1
ATOM 923 N N . HIS A 1 121 ? -6.043 14.562 -5.652 1 98.62 121 HIS A N 1
ATOM 924 C CA . HIS A 1 121 ? -6.316 15.523 -4.594 1 98.62 121 HIS A CA 1
ATOM 925 C C . HIS A 1 121 ? -5.594 15.148 -3.305 1 98.62 121 HIS A C 1
ATOM 927 O O . HIS A 1 121 ? -5.223 16.016 -2.516 1 98.62 121 HIS A O 1
ATOM 933 N N . GLY A 1 122 ? -5.406 13.836 -3.082 1 98.75 122 GLY A N 1
ATOM 934 C CA . GLY A 1 122 ? -4.586 13.406 -1.961 1 98.75 122 GLY A CA 1
ATOM 935 C C . GLY A 1 122 ? -3.17 13.953 -2.018 1 98.75 122 GLY A C 1
ATOM 936 O O . GLY A 1 122 ? -2.652 14.453 -1.018 1 98.75 122 GLY A O 1
ATOM 937 N N . LYS A 1 123 ? -2.586 13.891 -3.189 1 98.19 123 LYS A N 1
ATOM 938 C CA . LYS A 1 123 ? -1.228 14.391 -3.375 1 98.19 123 LYS A CA 1
ATOM 939 C C . LYS A 1 123 ? -1.152 15.891 -3.105 1 98.19 123 LYS A C 1
ATOM 941 O O . LYS A 1 123 ? -0.237 16.359 -2.426 1 98.19 123 LYS A O 1
ATOM 946 N N . ARG A 1 124 ? -2.059 16.609 -3.609 1 98.62 124 ARG A N 1
ATOM 947 C CA . ARG A 1 124 ? -2.105 18.047 -3.393 1 98.62 124 ARG A CA 1
ATOM 948 C C . ARG A 1 124 ? -2.27 18.375 -1.912 1 98.62 124 ARG A C 1
ATOM 950 O O . ARG A 1 124 ? -1.609 19.281 -1.394 1 98.62 124 ARG A O 1
ATOM 957 N N . ALA A 1 125 ? -3.125 17.672 -1.295 1 98.88 125 ALA A N 1
ATOM 958 C CA . ALA A 1 125 ? -3.375 17.875 0.129 1 98.88 125 ALA A CA 1
ATOM 959 C C . ALA A 1 125 ? -2.131 17.562 0.955 1 98.88 125 ALA A C 1
ATOM 961 O O . ALA A 1 125 ? -1.79 18.297 1.884 1 98.88 125 ALA A O 1
ATOM 962 N N . ALA A 1 126 ? -1.496 16.469 0.61 1 98.81 126 ALA A N 1
ATOM 963 C CA . ALA A 1 126 ? -0.281 16.078 1.325 1 98.81 126 ALA A CA 1
ATOM 964 C C . ALA A 1 126 ? 0.775 17.188 1.242 1 98.81 126 ALA A C 1
ATOM 966 O O . ALA A 1 126 ? 1.433 17.5 2.236 1 98.81 126 ALA A O 1
ATOM 967 N N . GLU A 1 127 ? 0.904 17.766 0.09 1 98.5 127 GLU A N 1
ATOM 968 C CA . GLU A 1 127 ? 1.863 18.844 -0.112 1 98.5 127 GLU A CA 1
ATOM 969 C C . GLU A 1 127 ? 1.492 20.078 0.715 1 98.5 127 GLU A C 1
ATOM 971 O O . GLU A 1 127 ? 2.355 20.703 1.337 1 98.5 127 GLU A O 1
ATOM 976 N N . ALA A 1 128 ? 0.252 20.422 0.698 1 98.69 128 ALA A N 1
ATOM 977 C CA . ALA A 1 128 ? -0.222 21.562 1.479 1 98.69 128 ALA A CA 1
ATOM 978 C C . ALA A 1 128 ? -0.018 21.328 2.975 1 98.69 128 ALA A C 1
ATOM 980 O O . ALA A 1 128 ? 0.445 22.219 3.691 1 98.69 128 ALA A O 1
ATOM 981 N N . LEU A 1 129 ? -0.319 20.125 3.398 1 98.62 129 LEU A N 1
ATOM 982 C CA . LEU A 1 129 ? -0.203 19.781 4.812 1 98.62 129 LEU A CA 1
ATOM 983 C C . LEU A 1 129 ? 1.259 19.734 5.242 1 98.62 129 LEU A C 1
ATOM 985 O O . LEU A 1 129 ? 1.581 20.078 6.387 1 98.62 129 LEU A O 1
ATOM 989 N N . ALA A 1 130 ? 2.098 19.344 4.328 1 98 130 ALA A N 1
ATOM 990 C CA . ALA A 1 130 ? 3.531 19.359 4.609 1 98 130 ALA A CA 1
ATOM 991 C C . ALA A 1 130 ? 4.016 20.766 4.949 1 98 130 ALA A C 1
ATOM 993 O O . ALA A 1 130 ? 4.781 20.938 5.898 1 98 130 ALA A O 1
ATOM 994 N N . ARG A 1 131 ? 3.564 21.719 4.219 1 97.5 131 ARG A N 1
ATOM 995 C CA . ARG A 1 131 ? 3.945 23.109 4.453 1 97.5 131 ARG A CA 1
ATOM 996 C C . ARG A 1 131 ? 3.432 23.594 5.805 1 97.5 131 ARG A C 1
ATOM 998 O O . ARG A 1 131 ? 4.152 24.266 6.543 1 97.5 131 ARG A O 1
ATOM 1005 N N . ILE A 1 132 ? 2.25 23.219 6.098 1 96.94 132 ILE A N 1
ATOM 1006 C CA . ILE A 1 132 ? 1.643 23.625 7.367 1 96.94 132 ILE A CA 1
ATOM 1007 C C . ILE A 1 132 ? 2.42 23 8.523 1 96.94 132 ILE A C 1
ATOM 1009 O O . ILE A 1 132 ? 2.719 23.688 9.516 1 96.94 132 ILE A O 1
ATOM 1013 N N . ALA A 1 133 ? 2.697 21.719 8.414 1 94.69 133 ALA A N 1
ATOM 1014 C CA . ALA A 1 133 ? 3.432 21.016 9.453 1 94.69 133 ALA A CA 1
ATOM 1015 C C . ALA A 1 133 ? 4.82 21.625 9.656 1 94.69 133 ALA A C 1
ATOM 1017 O O . ALA A 1 133 ? 5.285 21.75 10.789 1 94.69 133 ALA A O 1
ATOM 1018 N N . GLU A 1 134 ? 5.445 21.938 8.602 1 92.88 134 GLU A N 1
ATOM 1019 C CA . GLU A 1 134 ? 6.773 22.547 8.68 1 92.88 134 GLU A CA 1
ATOM 1020 C C . GLU A 1 134 ? 6.723 23.906 9.367 1 92.88 134 GLU A C 1
ATOM 1022 O O . GLU A 1 134 ? 7.605 24.234 10.164 1 92.88 134 GLU A O 1
ATOM 1027 N N . GLU A 1 135 ? 5.746 24.656 9.062 1 90.88 135 GLU A N 1
ATOM 1028 C CA . GLU A 1 135 ? 5.562 25.953 9.703 1 90.88 135 GLU A CA 1
ATOM 1029 C C . GLU A 1 135 ? 5.34 25.812 11.203 1 90.88 135 GLU A C 1
ATOM 1031 O O . GLU A 1 135 ? 5.859 26.594 11.992 1 90.88 135 GLU A O 1
ATOM 1036 N N . ALA A 1 136 ? 4.559 24.812 11.562 1 89.19 136 ALA A N 1
ATOM 1037 C CA . ALA A 1 136 ? 4.254 24.562 12.969 1 89.19 136 ALA A CA 1
ATOM 1038 C C . ALA A 1 136 ? 5.5 24.141 13.734 1 89.19 136 ALA A C 1
ATOM 1040 O O . ALA A 1 136 ? 5.664 24.484 14.914 1 89.19 136 ALA A O 1
ATOM 1041 N N . LEU A 1 137 ? 6.34 23.391 13.133 1 86.94 137 LEU A N 1
ATOM 1042 C CA . LEU A 1 137 ? 7.582 22.938 13.758 1 86.94 137 LEU A CA 1
ATOM 1043 C C . LEU A 1 137 ? 8.562 24.094 13.93 1 86.94 137 LEU A C 1
ATOM 1045 O O . LEU A 1 137 ? 9.32 24.125 14.898 1 86.94 137 LEU A O 1
ATOM 1049 N N . ALA A 1 138 ? 8.516 25 13.031 1 84.88 138 ALA A N 1
ATOM 1050 C CA . ALA A 1 138 ? 9.438 26.125 13.047 1 84.88 138 ALA A CA 1
ATOM 1051 C C . ALA A 1 138 ? 8.992 27.188 14.062 1 84.88 138 ALA A C 1
ATOM 1053 O O . ALA A 1 138 ? 9.812 27.953 14.578 1 84.88 138 ALA A O 1
ATOM 1054 N N . ASN A 1 139 ? 7.676 27.156 14.289 1 80.25 139 ASN A N 1
ATOM 1055 C CA . ASN A 1 139 ? 7.105 28.141 15.203 1 80.25 139 ASN A CA 1
ATOM 1056 C C . ASN A 1 139 ? 6.273 27.469 16.297 1 80.25 139 ASN A C 1
ATOM 1058 O O . ASN A 1 139 ? 5.047 27.578 16.297 1 80.25 139 ASN A O 1
ATOM 1062 N N . PRO A 1 140 ? 6.902 26.656 17.078 1 67.88 140 PRO A N 1
ATOM 1063 C CA . PRO A 1 140 ? 6.117 25.953 18.094 1 67.88 140 PRO A CA 1
ATOM 1064 C C . PRO A 1 140 ? 5.348 26.906 19.016 1 67.88 140 PRO A C 1
ATOM 1066 O O . PRO A 1 140 ? 5.754 28.047 19.188 1 67.88 140 PRO A O 1
ATOM 1069 N N . PRO A 1 141 ? 3.975 26.469 19.172 1 59.81 141 PRO A N 1
ATOM 1070 C CA . PRO A 1 141 ? 3.203 27.406 20 1 59.81 141 PRO A CA 1
ATOM 1071 C C . PRO A 1 141 ? 3.963 27.859 21.25 1 59.81 141 PRO A C 1
ATOM 1073 O O . PRO A 1 141 ? 4.746 27.094 21.812 1 59.81 141 PRO A O 1
ATOM 1076 N N . ARG A 1 142 ? 4.055 29.016 21.297 1 54.38 142 ARG A N 1
ATOM 1077 C CA . ARG A 1 142 ? 4.559 29.594 22.531 1 54.38 142 ARG A CA 1
ATOM 1078 C C . ARG A 1 142 ? 3.766 29.094 23.734 1 54.38 142 ARG A C 1
ATOM 1080 O O . ARG A 1 142 ? 2.541 29.25 23.781 1 54.38 142 ARG A O 1
ATOM 1087 N N . LEU A 1 143 ? 3.811 27.812 24.078 1 49.31 143 LEU A N 1
ATOM 1088 C CA . LEU A 1 143 ? 3.145 27.484 25.328 1 49.31 143 LEU A CA 1
ATOM 1089 C C . LEU A 1 143 ? 3.168 28.672 26.281 1 49.31 143 LEU A C 1
ATOM 1091 O O . LEU A 1 143 ? 4.23 29.234 26.562 1 49.31 143 LEU A O 1
ATOM 1095 N N . ALA A 1 144 ? 2.092 29.359 26.234 1 46.16 144 ALA A N 1
ATOM 1096 C CA . ALA A 1 144 ? 1.817 30.359 27.266 1 46.16 144 ALA A CA 1
ATOM 1097 C C . ALA A 1 144 ? 2.371 29.906 28.625 1 46.16 144 ALA A C 1
ATOM 1099 O O . ALA A 1 144 ? 2.121 30.547 29.641 1 46.16 144 ALA A O 1
ATOM 1100 N N . LEU A 1 145 ? 2.852 28.703 28.672 1 45.19 145 LEU A N 1
ATOM 1101 C CA . LEU A 1 145 ? 3.316 28.328 30 1 45.19 145 LEU A CA 1
ATOM 1102 C C . LEU A 1 145 ? 4.488 29.203 30.438 1 45.19 145 LEU A C 1
ATOM 1104 O O . LEU A 1 145 ? 4.625 29.516 31.625 1 45.19 145 LEU A O 1
ATOM 1108 N N . ASP A 1 146 ? 5.41 29.422 29.531 1 45.97 146 ASP A N 1
ATOM 1109 C CA . ASP A 1 146 ? 6.582 30.141 30.016 1 45.97 146 ASP A CA 1
ATOM 1110 C C . ASP A 1 146 ? 6.234 31.578 30.375 1 45.97 146 ASP A C 1
ATOM 1112 O O . ASP A 1 146 ? 6.777 32.125 31.328 1 45.97 146 ASP A O 1
ATOM 1116 N N . THR A 1 147 ? 5.34 32.156 29.594 1 45.09 147 THR A N 1
ATOM 1117 C CA . THR A 1 147 ? 5.004 33.562 29.922 1 45.09 147 THR A CA 1
ATOM 1118 C C . THR A 1 147 ? 4.051 33.594 31.109 1 45.09 147 THR A C 1
ATOM 1120 O O . THR A 1 147 ? 4.234 34.406 32.031 1 45.09 147 THR A O 1
ATOM 1123 N N . GLU A 1 148 ? 3.027 32.719 31.062 1 47.97 148 GLU A N 1
ATOM 1124 C CA . GLU A 1 148 ? 2.102 32.719 32.188 1 47.97 148 GLU A CA 1
ATOM 1125 C C . GLU A 1 148 ? 2.744 32.094 33.438 1 47.97 148 GLU A C 1
ATOM 1127 O O . GLU A 1 148 ? 2.549 32.594 34.531 1 47.97 148 GLU A O 1
ATOM 1132 N N . TYR A 1 149 ? 3.459 31.031 33.188 1 54 149 TYR A N 1
ATOM 1133 C CA . TYR A 1 149 ? 4.16 30.469 34.312 1 54 149 TYR A CA 1
ATOM 1134 C C . TYR A 1 149 ? 5.266 31.406 34.781 1 54 149 TYR A C 1
ATOM 1136 O O . TYR A 1 149 ? 5.449 31.609 36 1 54 149 TYR A O 1
ATOM 1144 N N . ARG A 1 150 ? 5.863 32.062 33.875 1 54.22 150 ARG A N 1
ATOM 1145 C CA . ARG A 1 150 ? 6.898 33.031 34.25 1 54.22 150 ARG A CA 1
ATOM 1146 C C . ARG A 1 150 ? 6.289 34.281 34.844 1 54.22 150 ARG A C 1
ATOM 1148 O O . ARG A 1 150 ? 6.773 34.781 35.875 1 54.22 150 ARG A O 1
ATOM 1155 N N . GLU A 1 151 ? 5.188 34.594 34.25 1 53.16 151 GLU A N 1
ATOM 1156 C CA . GLU A 1 151 ? 4.492 35.75 34.781 1 53.16 151 GLU A CA 1
ATOM 1157 C C . GLU A 1 151 ? 3.814 35.406 36.125 1 53.16 151 GLU A C 1
ATOM 1159 O O . GLU A 1 151 ? 3.797 36.25 37.031 1 53.16 151 GLU A O 1
ATOM 1164 N N . GLY A 1 152 ? 3.217 34.094 36.062 1 57 152 GLY A N 1
ATOM 1165 C CA . GLY A 1 152 ? 2.633 33.625 37.312 1 57 152 GLY A CA 1
ATOM 1166 C C . GLY A 1 152 ? 3.664 33.406 38.406 1 57 152 GLY A C 1
ATOM 1167 O O . GLY A 1 152 ? 3.436 33.75 39.562 1 57 152 GLY A O 1
ATOM 1168 N N . ALA A 1 153 ? 4.801 32.75 38.031 1 62.56 153 ALA A N 1
ATOM 1169 C CA . ALA A 1 153 ? 5.91 32.562 38.969 1 62.56 153 ALA A CA 1
ATOM 1170 C C . ALA A 1 153 ? 6.508 33.906 39.406 1 62.56 153 ALA A C 1
ATOM 1172 O O . ALA A 1 153 ? 6.816 34.094 40.594 1 62.56 153 ALA A O 1
ATOM 1173 N N . GLU A 1 154 ? 6.68 34.75 38.438 1 57.31 154 GLU A N 1
ATOM 1174 C CA . GLU A 1 154 ? 7.188 36.094 38.719 1 57.31 154 GLU A CA 1
ATOM 1175 C C . GLU A 1 154 ? 6.207 36.875 39.594 1 57.31 154 GLU A C 1
ATOM 1177 O O . GLU A 1 154 ? 6.613 37.594 40.5 1 57.31 154 GLU A O 1
ATOM 1182 N N . ALA A 1 155 ? 4.828 36.75 39.375 1 59.19 155 ALA A N 1
ATOM 1183 C CA . ALA A 1 155 ? 3.773 37.375 40.156 1 59.19 155 ALA A CA 1
ATOM 1184 C C . ALA A 1 155 ? 3.738 36.781 41.562 1 59.19 155 ALA A C 1
ATOM 1186 O O . ALA A 1 155 ? 3.598 37.531 42.562 1 59.19 155 ALA A O 1
ATOM 1187 N N . LEU A 1 156 ? 3.959 35.438 41.656 1 59.75 156 LEU A N 1
ATOM 1188 C CA . LEU A 1 156 ? 3.98 34.781 42.969 1 59.75 156 LEU A CA 1
ATOM 1189 C C . LEU A 1 156 ? 5.227 35.156 43.75 1 59.75 156 LEU A C 1
ATOM 1191 O O . LEU A 1 156 ? 5.152 35.406 44.969 1 59.75 156 LEU A O 1
ATOM 1195 N N . LEU A 1 157 ? 6.375 35.156 43.062 1 61.31 157 LEU A N 1
ATOM 1196 C CA . LEU A 1 157 ? 7.633 35.594 43.656 1 61.31 157 LEU A CA 1
ATOM 1197 C C . LEU A 1 157 ? 7.551 37.031 44.156 1 61.31 157 LEU A C 1
ATOM 1199 O O . LEU A 1 157 ? 8.008 37.344 45.25 1 61.31 157 LEU A O 1
ATOM 1203 N N . ASP A 1 158 ? 6.992 37.875 43.344 1 60.38 158 ASP A N 1
ATOM 1204 C CA . ASP A 1 158 ? 6.793 39.281 43.688 1 60.38 158 ASP A CA 1
ATOM 1205 C C . ASP A 1 158 ? 5.852 39.406 44.906 1 60.38 158 ASP A C 1
ATOM 1207 O O . ASP A 1 158 ? 6.074 40.219 45.781 1 60.38 158 ASP A O 1
ATOM 1211 N N . ASP A 1 159 ? 4.84 38.531 44.906 1 60.66 159 ASP A N 1
ATOM 1212 C CA . ASP A 1 159 ? 3.893 38.531 46.031 1 60.66 159 ASP A CA 1
ATOM 1213 C C . ASP A 1 159 ? 4.559 38.031 47.312 1 60.66 159 ASP A C 1
ATOM 1215 O O . ASP A 1 159 ? 4.285 38.562 48.406 1 60.66 159 ASP A O 1
ATOM 1219 N N . LEU A 1 160 ? 5.41 37 47.094 1 61.44 160 LEU A N 1
ATOM 1220 C CA . LEU A 1 160 ? 6.133 36.469 48.219 1 61.44 160 LEU A CA 1
ATOM 1221 C C . LEU A 1 160 ? 7.145 37.469 48.781 1 61.44 160 LEU A C 1
ATOM 1223 O O . LEU A 1 160 ? 7.328 37.594 50 1 61.44 160 LEU A O 1
ATOM 1227 N N . LEU A 1 161 ? 7.625 38.25 47.781 1 64.56 161 LEU A N 1
ATOM 1228 C CA . LEU A 1 161 ? 8.656 39.219 48.156 1 64.56 161 LEU A CA 1
ATOM 1229 C C . LEU A 1 161 ? 8.031 40.5 48.688 1 64.56 161 LEU A C 1
ATOM 1231 O O . LEU A 1 161 ? 8.664 41.25 49.469 1 64.56 161 LEU A O 1
ATOM 1235 N N . ARG A 1 162 ? 6.863 40.812 48.156 1 58.53 162 ARG A N 1
ATOM 1236 C CA . ARG A 1 162 ? 6.238 42.031 48.625 1 58.53 162 ARG A CA 1
ATOM 1237 C C . ARG A 1 162 ? 5.629 41.844 50.031 1 58.53 162 ARG A C 1
ATOM 1239 O O . ARG A 1 162 ? 5.336 42.812 50.719 1 58.53 162 ARG A O 1
ATOM 1246 N N . ASN A 1 163 ? 5.352 40.594 50.281 1 50.03 163 ASN A N 1
ATOM 1247 C CA . ASN A 1 163 ? 4.957 40.469 51.688 1 50.03 163 ASN A CA 1
ATOM 1248 C C . ASN A 1 163 ? 6.148 40.156 52.562 1 50.03 163 ASN A C 1
ATOM 1250 O O . ASN A 1 163 ? 7 39.344 52.219 1 50.03 163 ASN A O 1
ATOM 1254 N N . MET B 1 1 ? 10.82 -26.375 10.031 1 47.5 1 MET B N 1
ATOM 1255 C CA . MET B 1 1 ? 11.156 -25.891 8.688 1 47.5 1 MET B CA 1
ATOM 1256 C C . MET B 1 1 ? 9.898 -25.5 7.922 1 47.5 1 MET B C 1
ATOM 1258 O O . MET B 1 1 ? 8.984 -26.312 7.77 1 47.5 1 MET B O 1
ATOM 1262 N N . VAL B 1 2 ? 9.586 -24.203 7.852 1 68.06 2 VAL B N 1
ATOM 1263 C CA . VAL B 1 2 ? 8.281 -23.844 7.316 1 68.06 2 VAL B CA 1
ATOM 1264 C C . VAL B 1 2 ? 8.227 -24.172 5.824 1 68.06 2 VAL B C 1
ATOM 1266 O O . VAL B 1 2 ? 9.156 -23.844 5.078 1 68.06 2 VAL B O 1
ATOM 1269 N N . GLU B 1 3 ? 7.527 -25.234 5.465 1 76.12 3 GLU B N 1
ATOM 1270 C CA . GLU B 1 3 ? 7.32 -25.672 4.086 1 76.12 3 GLU B CA 1
ATOM 1271 C C . GLU B 1 3 ? 6.352 -24.75 3.354 1 76.12 3 GLU B C 1
ATOM 1273 O O . GLU B 1 3 ? 5.465 -24.156 3.969 1 76.12 3 GLU B O 1
ATOM 1278 N N . PRO B 1 4 ? 6.707 -24.641 2.049 1 80.88 4 PRO B N 1
ATOM 1279 C CA . PRO B 1 4 ? 5.758 -23.844 1.261 1 80.88 4 PRO B CA 1
ATOM 1280 C C . PRO B 1 4 ? 4.336 -24.406 1.32 1 80.88 4 PRO B C 1
ATOM 1282 O O . PRO B 1 4 ? 4.145 -25.609 1.463 1 80.88 4 PRO B O 1
ATOM 1285 N N . SER B 1 5 ? 3.379 -23.453 1.323 1 78.12 5 SER B N 1
ATOM 1286 C CA . SER B 1 5 ? 1.978 -23.859 1.375 1 78.12 5 SER B CA 1
ATOM 1287 C C . SER B 1 5 ? 1.493 -24.344 0.015 1 78.12 5 SER B C 1
ATOM 1289 O O . SER B 1 5 ? 0.472 -25.031 -0.077 1 78.12 5 SER B O 1
ATOM 1291 N N . LEU B 1 6 ? 2.275 -23.891 -1.029 1 80.69 6 LEU B N 1
ATOM 1292 C CA . LEU B 1 6 ? 1.953 -24.156 -2.426 1 80.69 6 LEU B CA 1
ATOM 1293 C C . LEU B 1 6 ? 3.223 -24.359 -3.248 1 80.69 6 LEU B C 1
ATOM 1295 O O . LEU B 1 6 ? 4.203 -23.641 -3.068 1 80.69 6 LEU B O 1
ATOM 1299 N N . VAL B 1 7 ? 3.184 -25.484 -4.035 1 86.5 7 VAL B N 1
ATOM 1300 C CA . VAL B 1 7 ? 4.309 -25.688 -4.945 1 86.5 7 VAL B CA 1
ATOM 1301 C C . VAL B 1 7 ? 3.793 -25.891 -6.367 1 86.5 7 VAL B C 1
ATOM 1303 O O . VAL B 1 7 ? 2.801 -26.578 -6.586 1 86.5 7 VAL B O 1
ATOM 1306 N N . LEU B 1 8 ? 4.41 -25.156 -7.238 1 91.62 8 LEU B N 1
ATOM 1307 C CA . LEU B 1 8 ? 4.105 -25.328 -8.656 1 91.62 8 LEU B CA 1
ATOM 1308 C C . LEU B 1 8 ? 5.164 -26.188 -9.344 1 91.62 8 LEU B C 1
ATOM 1310 O O . LEU B 1 8 ? 6.363 -25.984 -9.141 1 91.62 8 LEU B O 1
ATOM 1314 N N . TYR B 1 9 ? 4.605 -27.203 -10.062 1 89.19 9 TYR B N 1
ATOM 1315 C CA . TYR B 1 9 ? 5.516 -28.016 -10.859 1 89.19 9 TYR B CA 1
ATOM 1316 C C . TYR B 1 9 ? 4.91 -28.344 -12.219 1 89.19 9 TYR B C 1
ATOM 1318 O O . TYR B 1 9 ? 3.701 -28.203 -12.422 1 89.19 9 TYR B O 1
ATOM 1326 N N . GLY B 1 10 ? 5.844 -28.641 -13.148 1 91 10 GLY B N 1
ATOM 1327 C CA . GLY B 1 10 ? 5.398 -29.078 -14.461 1 91 10 GLY B CA 1
ATOM 1328 C C . GLY B 1 10 ? 4.59 -28.031 -15.195 1 91 10 GLY B C 1
ATOM 1329 O O . GLY B 1 10 ? 5.023 -26.891 -15.328 1 91 10 GLY B O 1
ATOM 1330 N N . ALA B 1 11 ? 3.387 -28.453 -15.672 1 93.12 11 ALA B N 1
ATOM 1331 C CA . ALA B 1 11 ? 2.574 -27.625 -16.547 1 93.12 11 ALA B CA 1
ATOM 1332 C C . ALA B 1 11 ? 2.07 -26.375 -15.82 1 93.12 11 ALA B C 1
ATOM 1334 O O . ALA B 1 11 ? 2.166 -25.266 -16.328 1 93.12 11 ALA B O 1
ATOM 1335 N N . PRO B 1 12 ? 1.602 -26.547 -14.539 1 94.5 12 PRO B N 1
ATOM 1336 C CA . PRO B 1 12 ? 1.144 -25.359 -13.828 1 94.5 12 PRO B CA 1
ATOM 1337 C C . PRO B 1 12 ? 2.248 -24.312 -13.648 1 94.5 12 PRO B C 1
ATOM 1339 O O . PRO B 1 12 ? 1.994 -23.109 -13.758 1 94.5 12 PRO B O 1
ATOM 1342 N N . TYR B 1 13 ? 3.42 -24.812 -13.414 1 96.25 13 TYR B N 1
ATOM 1343 C CA . TYR B 1 13 ? 4.555 -23.906 -13.266 1 96.25 13 TYR B CA 1
ATOM 1344 C C . TYR B 1 13 ? 4.836 -23.156 -14.57 1 96.25 13 TYR B C 1
ATOM 1346 O O . TYR B 1 13 ? 5.023 -21.938 -14.57 1 96.25 13 TYR B O 1
ATOM 1354 N N . GLU B 1 14 ? 4.875 -23.906 -15.641 1 97.06 14 GLU B N 1
ATOM 1355 C CA . GLU B 1 14 ? 5.164 -23.312 -16.938 1 97.06 14 GLU B CA 1
ATOM 1356 C C . GLU B 1 14 ? 4.109 -22.281 -17.328 1 97.06 14 GLU B C 1
ATOM 1358 O O . GLU B 1 14 ? 4.441 -21.219 -17.875 1 97.06 14 GLU B O 1
ATOM 1363 N N . ARG B 1 15 ? 2.904 -22.562 -17.016 1 98.06 15 ARG B N 1
ATOM 1364 C CA . ARG B 1 15 ? 1.816 -21.641 -17.312 1 98.06 15 ARG B CA 1
ATOM 1365 C C . ARG B 1 15 ? 1.939 -20.375 -16.469 1 98.06 15 ARG B C 1
ATOM 1367 O O . ARG B 1 15 ? 1.68 -19.266 -16.969 1 98.06 15 ARG B O 1
ATOM 1374 N N . ALA B 1 16 ? 2.307 -20.562 -15.188 1 98.5 16 ALA B N 1
ATOM 1375 C CA . ALA B 1 16 ? 2.496 -19.406 -14.312 1 98.5 16 ALA B CA 1
ATOM 1376 C C . ALA B 1 16 ? 3.605 -18.5 -14.844 1 98.5 16 ALA B C 1
ATOM 1378 O O . ALA B 1 16 ? 3.453 -17.266 -14.875 1 98.5 16 ALA B O 1
ATOM 1379 N N . VAL B 1 17 ? 4.613 -19.094 -15.281 1 98.44 17 VAL B N 1
ATOM 1380 C CA . VAL B 1 17 ? 5.75 -18.359 -15.812 1 98.44 17 VAL B CA 1
ATOM 1381 C C . VAL B 1 17 ? 5.332 -17.594 -17.062 1 98.44 17 VAL B C 1
ATOM 1383 O O . VAL B 1 17 ? 5.711 -16.422 -17.25 1 98.44 17 VAL B O 1
ATOM 1386 N N . GLU B 1 18 ? 4.562 -18.188 -17.891 1 98.69 18 GLU B N 1
ATOM 1387 C CA . GLU B 1 18 ? 4.074 -17.531 -19.094 1 98.69 18 GLU B CA 1
ATOM 1388 C C . GLU B 1 18 ? 3.225 -16.312 -18.766 1 98.69 18 GLU B C 1
ATOM 1390 O O . GLU B 1 18 ? 3.342 -15.273 -19.422 1 98.69 18 GLU B O 1
ATOM 1395 N N . VAL B 1 19 ? 2.373 -16.469 -17.75 1 98.88 19 VAL B N 1
ATOM 1396 C CA . VAL B 1 19 ? 1.538 -15.359 -17.312 1 98.88 19 VAL B CA 1
ATOM 1397 C C . VAL B 1 19 ? 2.422 -14.211 -16.828 1 98.88 19 VAL B C 1
ATOM 1399 O O . VAL B 1 19 ? 2.186 -13.047 -17.156 1 98.88 19 VAL B O 1
ATOM 1402 N N . LEU B 1 20 ? 3.486 -14.523 -16.047 1 98.88 20 LEU B N 1
ATOM 1403 C CA . LEU B 1 20 ? 4.379 -13.508 -15.508 1 98.88 20 LEU B CA 1
ATOM 1404 C C . LEU B 1 20 ? 5.141 -12.805 -16.625 1 98.88 20 LEU B C 1
ATOM 1406 O O . LEU B 1 20 ? 5.289 -11.578 -16.609 1 98.88 20 LEU B O 1
ATOM 1410 N N . GLU B 1 21 ? 5.562 -13.555 -17.625 1 98.5 21 GLU B N 1
ATOM 1411 C CA . GLU B 1 21 ? 6.285 -12.984 -18.75 1 98.5 21 GLU B CA 1
ATOM 1412 C C . GLU B 1 21 ? 5.406 -12.016 -19.531 1 98.5 21 GLU B C 1
ATOM 1414 O O . GLU B 1 21 ? 5.84 -10.922 -19.891 1 98.5 21 GLU B O 1
ATOM 1419 N N . GLU B 1 22 ? 4.23 -12.484 -19.812 1 98.62 22 GLU B N 1
ATOM 1420 C CA . GLU B 1 22 ? 3.289 -11.625 -20.531 1 98.62 22 GLU B CA 1
ATOM 1421 C C . GLU B 1 22 ? 2.986 -10.359 -19.75 1 98.62 22 GLU B C 1
ATOM 1423 O O . GLU B 1 22 ? 2.904 -9.266 -20.328 1 98.62 22 GLU B O 1
ATOM 1428 N N . THR B 1 23 ? 2.812 -10.484 -18.453 1 98.69 23 THR B N 1
ATOM 1429 C CA . THR B 1 23 ? 2.512 -9.344 -17.578 1 98.69 23 THR B CA 1
ATOM 1430 C C . THR B 1 23 ? 3.641 -8.32 -17.625 1 98.69 23 THR B C 1
ATOM 1432 O O . THR B 1 23 ? 3.393 -7.117 -17.688 1 98.69 23 THR B O 1
ATOM 1435 N N . LEU B 1 24 ? 4.898 -8.82 -17.641 1 98.44 24 LEU B N 1
ATOM 1436 C CA . LEU B 1 24 ? 6.043 -7.922 -17.734 1 98.44 24 LEU B CA 1
ATOM 1437 C C . LEU B 1 24 ? 6.031 -7.145 -19.047 1 98.44 24 LEU B C 1
ATOM 1439 O O . LEU B 1 24 ? 6.293 -5.941 -19.062 1 98.44 24 LEU B O 1
ATOM 1443 N N . ARG B 1 25 ? 5.668 -7.816 -20.062 1 97.88 25 ARG B N 1
ATOM 1444 C CA . ARG B 1 25 ? 5.641 -7.184 -21.375 1 97.88 25 ARG B CA 1
ATOM 1445 C C . ARG B 1 25 ? 4.562 -6.105 -21.438 1 97.88 25 ARG B C 1
ATOM 1447 O O . ARG B 1 25 ? 4.797 -5.016 -21.953 1 97.88 25 ARG B O 1
ATOM 1454 N N . GLU B 1 26 ? 3.48 -6.379 -20.875 1 98.31 26 GLU B N 1
ATOM 1455 C CA . GLU B 1 26 ? 2.336 -5.48 -20.984 1 98.31 26 GLU B CA 1
ATOM 1456 C C . GLU B 1 26 ? 2.473 -4.285 -20.047 1 98.31 26 GLU B C 1
ATOM 1458 O O . GLU B 1 26 ? 1.979 -3.197 -20.344 1 98.31 26 GLU B O 1
ATOM 1463 N N . THR B 1 27 ? 3.133 -4.473 -18.922 1 98.25 27 THR B N 1
ATOM 1464 C CA . THR B 1 27 ? 3.156 -3.438 -17.891 1 98.25 27 THR B CA 1
ATOM 1465 C C . THR B 1 27 ? 4.43 -2.604 -18 1 98.25 27 THR B C 1
ATOM 1467 O O . THR B 1 27 ? 4.449 -1.437 -17.594 1 98.25 27 THR B O 1
ATOM 1470 N N . GLY B 1 28 ? 5.504 -3.207 -18.438 1 97.88 28 GLY B N 1
ATOM 1471 C CA . GLY B 1 28 ? 6.812 -2.57 -18.375 1 97.88 28 GLY B CA 1
ATOM 1472 C C . GLY B 1 28 ? 7.469 -2.699 -17.016 1 97.88 28 GLY B C 1
ATOM 1473 O O . GLY B 1 28 ? 8.438 -1.998 -16.719 1 97.88 28 GLY B O 1
ATOM 1474 N N . ALA B 1 29 ? 6.969 -3.602 -16.156 1 98.44 29 ALA B N 1
ATOM 1475 C CA . ALA B 1 29 ? 7.566 -3.836 -14.844 1 98.44 29 ALA B CA 1
ATOM 1476 C C . ALA B 1 29 ? 8.93 -4.516 -14.969 1 98.44 29 ALA B C 1
ATOM 1478 O O . ALA B 1 29 ? 9.211 -5.164 -15.984 1 98.44 29 ALA B O 1
ATOM 1479 N N . ARG B 1 30 ? 9.703 -4.336 -13.992 1 97.81 30 ARG B N 1
ATOM 1480 C CA . ARG B 1 30 ? 11.055 -4.891 -14 1 97.81 30 ARG B CA 1
ATOM 1481 C C . ARG B 1 30 ? 11.039 -6.371 -13.641 1 97.81 30 ARG B C 1
ATOM 1483 O O . ARG B 1 30 ? 11.727 -7.176 -14.273 1 97.81 30 ARG B O 1
ATOM 1490 N N . TYR B 1 31 ? 10.211 -6.758 -12.602 1 97.38 31 TYR B N 1
ATOM 1491 C CA . TYR B 1 31 ? 10.133 -8.148 -12.18 1 97.38 31 TYR B CA 1
ATOM 1492 C C . TYR B 1 31 ? 8.734 -8.5 -11.695 1 97.38 31 TYR B C 1
ATOM 1494 O O . TYR B 1 31 ? 8 -7.625 -11.219 1 97.38 31 TYR B O 1
ATOM 1502 N N . ALA B 1 32 ? 8.477 -9.703 -11.859 1 98.81 32 ALA B N 1
ATOM 1503 C CA . ALA B 1 32 ? 7.203 -10.281 -11.438 1 98.81 32 ALA B CA 1
ATOM 1504 C C . ALA B 1 32 ? 7.418 -11.578 -10.672 1 98.81 32 ALA B C 1
ATOM 1506 O O . ALA B 1 32 ? 8.25 -12.406 -11.047 1 98.81 32 ALA B O 1
ATOM 1507 N N . LEU B 1 33 ? 6.711 -11.719 -9.594 1 98.69 33 LEU B N 1
ATOM 1508 C CA . LEU B 1 33 ? 6.785 -12.93 -8.781 1 98.69 33 LEU B CA 1
ATOM 1509 C C . LEU B 1 33 ? 5.391 -13.414 -8.406 1 98.69 33 LEU B C 1
ATOM 1511 O O . LEU B 1 33 ? 4.496 -12.609 -8.133 1 98.69 33 LEU B O 1
ATOM 1515 N N . LEU B 1 34 ? 5.262 -14.656 -8.375 1 98.69 34 LEU B N 1
ATOM 1516 C CA . LEU B 1 34 ? 4.195 -15.336 -7.648 1 98.69 34 LEU B CA 1
ATOM 1517 C C . LEU B 1 34 ? 4.723 -15.93 -6.348 1 98.69 34 LEU B C 1
ATOM 1519 O O . LEU B 1 34 ? 5.648 -16.734 -6.359 1 98.69 34 LEU B O 1
ATOM 1523 N N . ILE B 1 35 ? 4.148 -15.461 -5.258 1 98.25 35 ILE B N 1
ATOM 1524 C CA . ILE B 1 35 ? 4.621 -15.953 -3.969 1 98.25 35 ILE B CA 1
ATOM 1525 C C . ILE B 1 35 ? 3.445 -16.5 -3.164 1 98.25 35 ILE B C 1
ATOM 1527 O O . ILE B 1 35 ? 2.291 -16.156 -3.426 1 98.25 35 ILE B O 1
ATOM 1531 N N . ASP B 1 36 ? 3.729 -17.359 -2.219 1 96.88 36 ASP B N 1
ATOM 1532 C CA . ASP B 1 36 ? 2.654 -17.75 -1.309 1 96.88 36 ASP B CA 1
ATOM 1533 C C . ASP B 1 36 ? 2.609 -16.828 -0.094 1 96.88 36 ASP B C 1
ATOM 1535 O O . ASP B 1 36 ? 3.416 -15.898 0.019 1 96.88 36 ASP B O 1
ATOM 1539 N N . ARG B 1 37 ? 1.714 -17.016 0.788 1 95.31 37 ARG B N 1
ATOM 1540 C CA . ARG B 1 37 ? 1.454 -16.078 1.876 1 95.31 37 ARG B CA 1
ATOM 1541 C C . ARG B 1 37 ? 2.504 -16.203 2.975 1 95.31 37 ARG B C 1
ATOM 1543 O O . ARG B 1 37 ? 2.596 -15.352 3.859 1 95.31 37 ARG B O 1
ATOM 1550 N N . LYS B 1 38 ? 3.318 -17.234 2.867 1 95.62 38 LYS B N 1
ATOM 1551 C CA . LYS B 1 38 ? 4.414 -17.406 3.82 1 95.62 38 LYS B CA 1
ATOM 1552 C C . LYS B 1 38 ? 5.695 -16.766 3.303 1 95.62 38 LYS B C 1
ATOM 1554 O O . LYS B 1 38 ? 6.715 -16.766 3.996 1 95.62 38 LYS B O 1
ATOM 1559 N N . GLY B 1 39 ? 5.645 -16.344 2.055 1 97.38 39 GLY B N 1
ATOM 1560 C CA . GLY B 1 39 ? 6.785 -15.633 1.497 1 97.38 39 GLY B CA 1
ATOM 1561 C C . GLY B 1 39 ? 7.656 -16.516 0.613 1 97.38 39 GLY B C 1
ATOM 1562 O O . GLY B 1 39 ? 8.797 -16.141 0.302 1 97.38 39 GLY B O 1
ATOM 1563 N N . PHE B 1 40 ? 7.242 -17.672 0.275 1 97 40 PHE B N 1
ATOM 1564 C CA . PHE B 1 40 ? 7.992 -18.516 -0.642 1 97 40 PHE B CA 1
ATOM 1565 C C . PHE B 1 40 ? 7.707 -18.141 -2.09 1 97 40 PHE B C 1
ATOM 1567 O O . PHE B 1 40 ? 6.551 -17.953 -2.475 1 97 40 PHE B O 1
ATOM 1574 N N . VAL B 1 41 ? 8.758 -18.141 -2.887 1 97.81 41 VAL B N 1
ATOM 1575 C CA . VAL B 1 41 ? 8.625 -17.828 -4.305 1 97.81 41 VAL B CA 1
ATOM 1576 C C . VAL B 1 41 ? 8.172 -19.062 -5.07 1 97.81 41 VAL B C 1
ATOM 1578 O O . VAL B 1 41 ? 8.852 -20.094 -5.051 1 97.81 41 VAL B O 1
ATOM 1581 N N . LEU B 1 42 ? 7.09 -18.938 -5.723 1 97.31 42 LEU B N 1
ATOM 1582 C CA . LEU B 1 42 ? 6.547 -20.047 -6.5 1 97.31 42 LEU B CA 1
ATOM 1583 C C . LEU B 1 42 ? 6.996 -19.969 -7.953 1 97.31 42 LEU B C 1
ATOM 1585 O O . LEU B 1 42 ? 7.227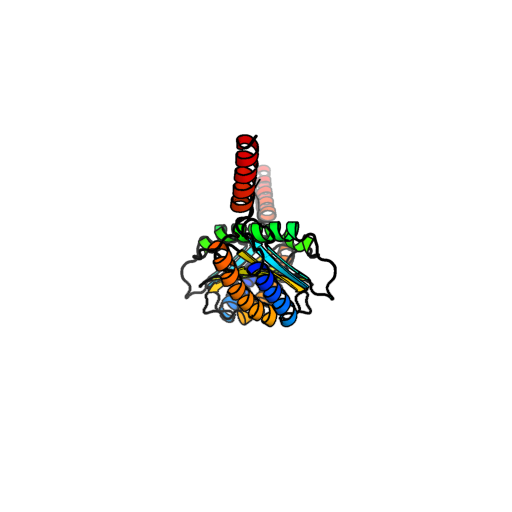 -21 -8.594 1 97.31 42 LEU B O 1
ATOM 1589 N N . ALA B 1 43 ? 7.066 -18.828 -8.461 1 97.94 43 ALA B N 1
ATOM 1590 C CA . ALA B 1 43 ? 7.523 -18.516 -9.812 1 97.94 43 ALA B CA 1
ATOM 1591 C C . ALA B 1 43 ? 7.953 -17.062 -9.93 1 97.94 43 ALA B C 1
ATOM 1593 O O . ALA B 1 43 ? 7.508 -16.219 -9.156 1 97.94 43 ALA B O 1
ATOM 1594 N N . HIS B 1 44 ? 8.875 -16.797 -10.828 1 98.31 44 HIS B N 1
ATOM 1595 C CA . HIS B 1 44 ? 9.297 -15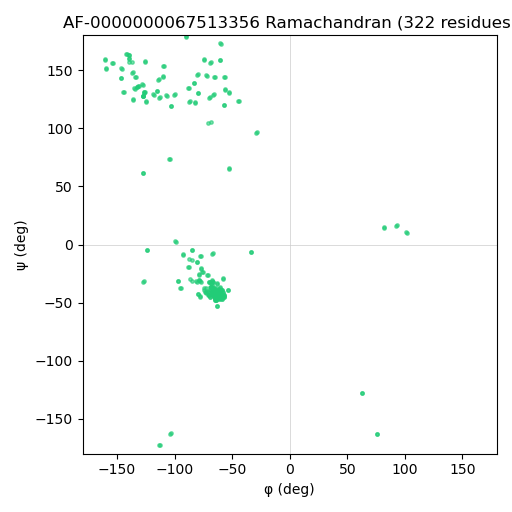.422 -11.039 1 98.31 44 HIS B CA 1
ATOM 1596 C C . HIS B 1 44 ? 9.852 -15.227 -12.445 1 98.31 44 HIS B C 1
ATOM 1598 O O . HIS B 1 44 ? 10.242 -16.188 -13.102 1 98.31 44 HIS B O 1
ATOM 1604 N N . LYS B 1 45 ? 9.797 -14.039 -12.852 1 98.19 45 LYS B N 1
ATOM 1605 C CA . LYS B 1 45 ? 10.422 -13.602 -14.102 1 98.19 45 LYS B CA 1
ATOM 1606 C C . LYS B 1 45 ? 10.938 -12.172 -13.992 1 98.19 45 LYS B C 1
ATOM 1608 O O . LYS B 1 45 ? 10.336 -11.344 -13.297 1 98.19 45 LYS B O 1
ATOM 1613 N N . GLU B 1 46 ? 12.023 -11.945 -14.594 1 97.38 46 GLU B N 1
ATOM 1614 C CA . GLU B 1 46 ? 12.609 -10.609 -14.688 1 97.38 46 GLU B CA 1
ATOM 1615 C C . GLU B 1 46 ? 12.617 -10.109 -16.125 1 97.38 46 GLU B C 1
ATOM 1617 O O . GLU B 1 46 ? 12.859 -10.883 -17.062 1 97.38 46 GLU B O 1
ATOM 1622 N N . ALA B 1 47 ? 12.375 -8.898 -16.25 1 96.88 47 ALA B N 1
ATOM 1623 C CA . ALA B 1 47 ? 12.508 -8.336 -17.594 1 96.88 47 ALA B CA 1
ATOM 1624 C C . ALA B 1 47 ? 13.953 -8.383 -18.078 1 96.88 47 ALA B C 1
ATOM 1626 O O . ALA B 1 47 ? 14.875 -8.148 -17.297 1 96.88 47 ALA B O 1
ATOM 1627 N N . LEU B 1 48 ? 14.133 -8.609 -19.328 1 92.56 48 LEU B N 1
ATOM 1628 C CA . LEU B 1 48 ? 15.461 -8.766 -19.891 1 92.56 48 LEU B CA 1
ATOM 1629 C C . LEU B 1 48 ? 16.281 -7.484 -19.75 1 92.56 48 LEU B C 1
ATOM 1631 O O . LEU B 1 48 ? 17.484 -7.535 -19.531 1 92.56 48 LEU B O 1
ATOM 1635 N N . TRP B 1 49 ? 15.68 -6.398 -19.828 1 93 49 TRP B N 1
ATOM 1636 C CA . TRP B 1 49 ? 16.359 -5.105 -19.844 1 93 49 TRP B CA 1
ATOM 1637 C C . TRP B 1 49 ? 16.641 -4.621 -18.422 1 93 49 TRP B C 1
ATOM 1639 O O . TRP B 1 49 ? 17.391 -3.672 -18.219 1 93 49 TRP B O 1
ATOM 1649 N N . ALA B 1 50 ? 15.984 -5.293 -17.484 1 93.25 50 ALA B N 1
ATOM 1650 C CA . ALA B 1 50 ? 16.016 -4.781 -16.125 1 93.25 50 ALA B CA 1
ATOM 1651 C C . ALA B 1 50 ? 17.328 -5.148 -15.43 1 93.25 50 ALA B C 1
ATOM 1653 O O . ALA B 1 50 ? 17.859 -6.242 -15.633 1 93.25 50 ALA B O 1
ATOM 1654 N N . PRO B 1 51 ? 17.75 -4.191 -14.547 1 92.56 51 PRO B N 1
ATOM 1655 C CA . PRO B 1 51 ? 18.891 -4.559 -13.703 1 92.56 51 PRO B CA 1
ATOM 1656 C C . PRO B 1 51 ? 18.609 -5.762 -12.812 1 92.56 51 PRO B C 1
ATOM 1658 O O . PRO B 1 51 ? 17.438 -6.094 -12.578 1 92.56 51 PRO B O 1
ATOM 1661 N N . LYS B 1 52 ? 19.656 -6.387 -12.375 1 93 52 LYS B N 1
ATOM 1662 C CA . LYS B 1 52 ? 19.516 -7.523 -11.469 1 93 52 LYS B CA 1
ATOM 1663 C C . LYS B 1 52 ? 18.656 -7.16 -10.266 1 93 52 LYS B C 1
ATOM 1665 O O . LYS B 1 52 ? 18.859 -6.113 -9.641 1 93 52 LYS B O 1
ATOM 1670 N N . PRO B 1 53 ? 17.766 -7.922 -9.984 1 93.19 53 PRO B N 1
ATOM 1671 C CA . PRO B 1 53 ? 16.906 -7.66 -8.828 1 93.19 53 PRO B CA 1
ATOM 1672 C C . PRO B 1 53 ? 17.609 -7.945 -7.5 1 93.19 53 PRO B C 1
ATOM 1674 O O . PRO B 1 53 ? 18.656 -8.602 -7.477 1 93.19 53 PRO B O 1
ATOM 1677 N N . PRO B 1 54 ? 17.094 -7.344 -6.434 1 96.44 54 PRO B N 1
ATOM 1678 C CA . PRO B 1 54 ? 17.531 -7.832 -5.125 1 96.44 54 PRO B CA 1
ATOM 1679 C C . PRO B 1 54 ? 17.203 -9.305 -4.898 1 96.44 54 PRO B C 1
ATOM 1681 O O . PRO B 1 54 ? 16.562 -9.93 -5.742 1 96.44 54 PRO B O 1
ATOM 1684 N N . PRO B 1 55 ? 17.703 -9.891 -3.785 1 97.31 55 PRO B N 1
ATOM 1685 C CA . PRO B 1 55 ? 17.328 -11.281 -3.531 1 97.31 55 PRO B CA 1
ATOM 1686 C C . PRO B 1 55 ? 15.82 -11.492 -3.459 1 97.31 55 PRO B C 1
ATOM 1688 O O . PRO B 1 55 ? 15.148 -10.898 -2.607 1 97.31 55 PRO B O 1
ATOM 1691 N N . LEU B 1 56 ? 15.336 -12.305 -4.309 1 97.31 56 LEU B N 1
ATOM 1692 C CA . LEU B 1 56 ? 13.898 -12.461 -4.492 1 97.31 56 LEU B CA 1
ATOM 1693 C C . LEU B 1 56 ? 13.258 -13.102 -3.264 1 97.31 56 LEU B C 1
ATOM 1695 O O . LEU B 1 56 ? 12.109 -12.797 -2.928 1 97.31 56 LEU B O 1
ATOM 1699 N N . ASP B 1 57 ? 14.008 -13.969 -2.564 1 97.38 57 ASP B N 1
ATOM 1700 C CA . ASP B 1 57 ? 13.477 -14.586 -1.354 1 97.38 57 ASP B CA 1
ATOM 1701 C C . ASP B 1 57 ? 13.258 -13.547 -0.257 1 97.38 57 ASP B C 1
ATOM 1703 O O . ASP B 1 57 ? 12.281 -13.617 0.485 1 97.38 57 ASP B O 1
ATOM 1707 N N . THR B 1 58 ? 14.219 -12.641 -0.156 1 97.88 58 THR B N 1
ATOM 1708 C CA . THR B 1 58 ? 14.094 -11.555 0.807 1 97.88 58 THR B CA 1
ATOM 1709 C C . THR B 1 58 ? 12.898 -10.664 0.463 1 97.88 58 THR B C 1
ATOM 1711 O O . THR B 1 58 ? 12.094 -10.328 1.338 1 97.88 58 THR B O 1
ATOM 1714 N N . LEU B 1 59 ? 12.781 -10.328 -0.802 1 97.94 59 LEU B N 1
ATOM 1715 C CA . LEU B 1 59 ? 11.664 -9.523 -1.271 1 97.94 59 LEU B CA 1
ATOM 1716 C C . LEU B 1 59 ? 10.336 -10.203 -0.968 1 97.94 59 LEU B C 1
ATOM 1718 O O . LEU B 1 59 ? 9.43 -9.586 -0.409 1 97.94 59 LEU B O 1
ATOM 1722 N N . ALA B 1 60 ? 10.281 -11.461 -1.288 1 98.19 60 ALA B N 1
ATOM 1723 C CA . ALA B 1 60 ? 9.062 -12.234 -1.07 1 98.19 60 ALA B CA 1
ATOM 1724 C C . ALA B 1 60 ? 8.695 -12.273 0.41 1 98.19 60 ALA B C 1
ATOM 1726 O O . ALA B 1 60 ? 7.527 -12.094 0.771 1 98.19 60 ALA B O 1
ATOM 1727 N N . THR B 1 61 ? 9.648 -12.5 1.226 1 97.69 61 THR B N 1
ATOM 1728 C CA . THR B 1 61 ? 9.438 -12.562 2.668 1 97.69 61 THR B CA 1
ATOM 1729 C C . THR B 1 61 ? 8.891 -11.242 3.199 1 97.69 61 THR B C 1
ATOM 1731 O O . THR B 1 61 ? 7.918 -11.227 3.955 1 97.69 61 THR B O 1
ATOM 1734 N N . LEU B 1 62 ? 9.445 -10.195 2.75 1 97.56 62 LEU B N 1
ATOM 1735 C CA . LEU B 1 62 ? 9.023 -8.875 3.217 1 97.56 62 LEU B CA 1
ATOM 1736 C C . LEU B 1 62 ? 7.629 -8.539 2.693 1 97.56 62 LEU B C 1
ATOM 1738 O O . LEU B 1 62 ? 6.809 -7.973 3.42 1 97.56 62 LEU B O 1
ATOM 1742 N N . VAL B 1 63 ? 7.348 -8.812 1.432 1 98 63 VAL B N 1
ATOM 1743 C CA . VAL B 1 63 ? 6.039 -8.531 0.843 1 98 63 VAL B CA 1
ATOM 1744 C C . VAL B 1 63 ? 4.961 -9.32 1.583 1 98 63 VAL B C 1
ATOM 1746 O O . VAL B 1 63 ? 3.922 -8.773 1.951 1 98 63 VAL B O 1
ATOM 1749 N N . ALA B 1 64 ? 5.23 -10.617 1.825 1 97.25 64 ALA B N 1
ATOM 1750 C CA . ALA B 1 64 ? 4.277 -11.453 2.547 1 97.25 64 ALA B CA 1
ATOM 1751 C C . ALA B 1 64 ? 4.039 -10.922 3.959 1 97.25 64 ALA B C 1
ATOM 1753 O O . ALA B 1 64 ? 2.9 -10.875 4.43 1 97.25 64 ALA B O 1
ATOM 1754 N N . GLY B 1 65 ? 5.121 -10.609 4.609 1 96.38 65 GLY B N 1
ATOM 1755 C CA . GLY B 1 65 ? 5.012 -10.031 5.938 1 96.38 65 GLY B CA 1
ATOM 1756 C C . GLY B 1 65 ? 4.18 -8.758 5.973 1 96.38 65 GLY B C 1
ATOM 1757 O O . GLY B 1 65 ? 3.363 -8.57 6.871 1 96.38 65 GLY B O 1
ATOM 1758 N N . ASN B 1 66 ? 4.363 -7.879 5.023 1 96.25 66 ASN B N 1
ATOM 1759 C CA . ASN B 1 66 ? 3.596 -6.641 4.953 1 96.25 66 ASN B CA 1
ATOM 1760 C C . ASN B 1 66 ? 2.119 -6.914 4.68 1 96.25 66 ASN B C 1
ATOM 1762 O O . ASN B 1 66 ? 1.247 -6.25 5.242 1 96.25 66 ASN B O 1
ATOM 1766 N N . ALA B 1 67 ? 1.869 -7.855 3.783 1 95.31 67 ALA B N 1
ATOM 1767 C CA . ALA B 1 67 ? 0.483 -8.219 3.504 1 95.31 67 ALA B CA 1
ATOM 1768 C C . ALA B 1 67 ? -0.221 -8.711 4.766 1 95.31 67 ALA B C 1
ATOM 1770 O O . ALA B 1 67 ? -1.396 -8.406 4.984 1 95.31 67 ALA B O 1
ATOM 1771 N N . ALA B 1 68 ? 0.5 -9.461 5.559 1 93.69 68 ALA B N 1
ATOM 1772 C CA . ALA B 1 68 ? -0.048 -9.93 6.828 1 93.69 68 ALA B CA 1
ATOM 1773 C C . ALA B 1 68 ? -0.25 -8.773 7.801 1 93.69 68 ALA B C 1
ATOM 1775 O O . ALA B 1 68 ? -1.266 -8.711 8.5 1 93.69 68 ALA B O 1
ATOM 1776 N N . ALA B 1 69 ? 0.656 -7.867 7.77 1 92.5 69 ALA B N 1
ATOM 1777 C CA . ALA B 1 69 ? 0.638 -6.762 8.727 1 92.5 69 ALA B CA 1
ATOM 1778 C C . ALA B 1 69 ? -0.511 -5.801 8.43 1 92.5 69 ALA B C 1
ATOM 1780 O O . ALA B 1 69 ? -1.023 -5.145 9.336 1 92.5 69 ALA B O 1
ATOM 1781 N N . THR B 1 70 ? -0.991 -5.699 7.188 1 96.38 70 THR B N 1
ATOM 1782 C CA . THR B 1 70 ? -2.043 -4.762 6.816 1 96.38 70 THR B CA 1
ATOM 1783 C C . THR B 1 70 ? -3.422 -5.355 7.094 1 96.38 70 THR B C 1
ATOM 1785 O O . THR B 1 70 ? -4.434 -4.664 6.98 1 96.38 70 THR B O 1
ATOM 1788 N N . GLN B 1 71 ? -3.494 -6.625 7.516 1 95.56 71 GLN B N 1
ATOM 1789 C CA . GLN B 1 71 ? -4.77 -7.293 7.738 1 95.56 71 GLN B CA 1
ATOM 1790 C C . GLN B 1 71 ? -5.551 -6.637 8.875 1 95.56 71 GLN B C 1
ATOM 1792 O O . GLN B 1 71 ? -6.77 -6.48 8.789 1 95.56 71 GLN B O 1
ATOM 1797 N N . ALA B 1 72 ? -4.836 -6.285 9.953 1 96.12 72 ALA B N 1
ATOM 1798 C CA . ALA B 1 72 ? -5.504 -5.621 11.07 1 96.12 72 ALA B CA 1
ATOM 1799 C C . ALA B 1 72 ? -6.137 -4.305 10.617 1 96.12 72 ALA B C 1
ATOM 1801 O O . ALA B 1 72 ? -7.238 -3.961 11.055 1 96.12 72 ALA B O 1
ATOM 1802 N N . LEU B 1 73 ? -5.473 -3.602 9.781 1 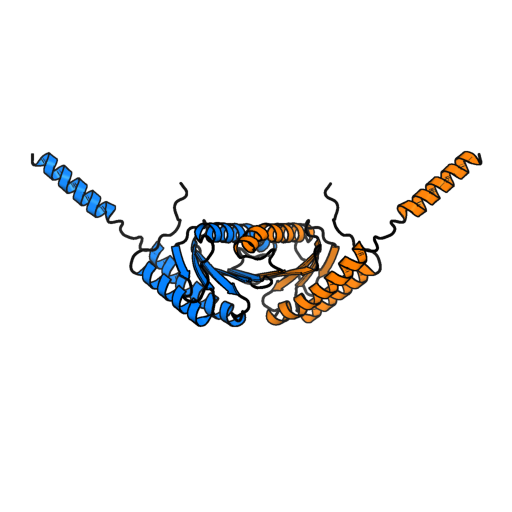97.25 73 LEU B N 1
ATOM 1803 C CA . LEU B 1 73 ? -5.988 -2.354 9.227 1 97.25 73 LEU B CA 1
ATOM 1804 C C . LEU B 1 73 ? -7.219 -2.611 8.367 1 97.25 73 LEU B C 1
ATOM 1806 O O . LEU B 1 73 ? -8.219 -1.901 8.477 1 97.25 73 LEU B O 1
ATOM 1810 N N . ALA B 1 74 ? -7.129 -3.635 7.516 1 97.94 74 ALA B N 1
ATOM 1811 C CA . ALA B 1 74 ? -8.266 -4.023 6.684 1 97.94 74 ALA B CA 1
ATOM 1812 C C . ALA B 1 74 ? -9.484 -4.355 7.543 1 97.94 74 ALA B C 1
ATOM 1814 O O . ALA B 1 74 ? -10.586 -3.861 7.289 1 97.94 74 ALA B O 1
ATOM 1815 N N . LYS B 1 75 ? -9.305 -5.102 8.594 1 97.75 75 LYS B N 1
ATOM 1816 C CA . LYS B 1 75 ? -10.398 -5.504 9.477 1 97.75 75 LYS B CA 1
ATOM 1817 C C . LYS B 1 75 ? -11.016 -4.297 10.18 1 97.75 75 LYS B C 1
ATOM 1819 O O . LYS B 1 75 ? -12.234 -4.215 10.328 1 97.75 75 LYS B O 1
ATOM 1824 N N . LEU B 1 76 ? -10.148 -3.385 10.602 1 97.56 76 LEU B N 1
ATOM 1825 C CA . LEU B 1 76 ? -10.609 -2.16 11.242 1 97.56 76 LEU B CA 1
ATOM 1826 C C . LEU B 1 76 ? -11.539 -1.379 10.32 1 97.56 76 LEU B C 1
ATOM 1828 O O . LEU B 1 76 ? -12.469 -0.712 10.789 1 97.56 76 LEU B O 1
ATOM 1832 N N . LEU B 1 77 ? -11.344 -1.516 9.016 1 97.12 77 LEU B N 1
ATOM 1833 C CA . LEU B 1 77 ? -12.109 -0.755 8.039 1 97.12 77 LEU B CA 1
ATOM 1834 C C . LEU B 1 77 ? -13.25 -1.597 7.469 1 97.12 77 LEU B C 1
ATOM 1836 O O . LEU B 1 77 ? -13.898 -1.193 6.504 1 97.12 77 LEU B O 1
ATOM 1840 N N . GLY B 1 78 ? -13.359 -2.805 7.992 1 95.88 78 GLY B N 1
ATOM 1841 C CA . GLY B 1 78 ? -14.492 -3.637 7.609 1 95.88 78 GLY B CA 1
ATOM 1842 C C . GLY B 1 78 ? -14.188 -4.562 6.449 1 95.88 78 GLY B C 1
ATOM 1843 O O . GLY B 1 78 ? -15.102 -5.039 5.77 1 95.88 78 GLY B O 1
ATOM 1844 N N . GLU B 1 79 ? -12.961 -4.773 6.141 1 96.94 79 GLU B N 1
ATOM 1845 C CA . GLU B 1 79 ? -12.516 -5.707 5.109 1 96.94 79 GLU B CA 1
ATOM 1846 C C . GLU B 1 79 ? -11.812 -6.918 5.723 1 96.94 79 GLU B C 1
ATOM 1848 O O . GLU B 1 79 ? -11.109 -6.793 6.727 1 96.94 79 GLU B O 1
ATOM 1853 N N . ALA B 1 80 ? -11.984 -8.047 5.133 1 94.5 80 ALA B N 1
ATOM 1854 C CA . ALA B 1 80 ? -11.219 -9.211 5.586 1 94.5 80 ALA B CA 1
ATOM 1855 C C . ALA B 1 80 ? -9.727 -9.031 5.312 1 94.5 80 ALA B C 1
ATOM 1857 O O . ALA B 1 80 ? -8.891 -9.359 6.156 1 94.5 80 ALA B O 1
ATOM 1858 N N . ARG B 1 81 ? -9.359 -8.531 4.191 1 94.94 81 ARG B N 1
ATOM 1859 C CA . ARG B 1 81 ? -8.016 -8.195 3.744 1 94.94 81 ARG B CA 1
ATOM 1860 C C . ARG B 1 81 ? -8.055 -7.207 2.582 1 94.94 81 ARG B C 1
ATOM 1862 O O . ARG B 1 81 ? -9.086 -7.055 1.927 1 94.94 81 ARG B O 1
ATOM 1869 N N . PHE B 1 82 ? -6.992 -6.527 2.371 1 96.44 82 PHE B N 1
ATOM 1870 C CA . PHE B 1 82 ? -6.875 -5.754 1.142 1 96.44 82 PHE B CA 1
ATOM 1871 C C . PHE B 1 82 ? -6.484 -6.652 -0.026 1 96.44 82 PHE B C 1
ATOM 1873 O O . PHE B 1 82 ? -5.504 -7.398 0.059 1 96.44 82 PHE B O 1
ATOM 1880 N N . GLN B 1 83 ? -7.156 -6.582 -1.08 1 96.5 83 GLN B N 1
ATOM 1881 C CA . GLN B 1 83 ? -6.895 -7.422 -2.242 1 96.5 83 GLN B CA 1
ATOM 1882 C C . GLN B 1 83 ? -5.738 -6.871 -3.07 1 96.5 83 GLN B C 1
ATOM 1884 O O . GLN B 1 83 ? -5 -7.633 -3.701 1 96.5 83 GLN B O 1
ATOM 1889 N N . GLU B 1 84 ? -5.629 -5.555 -3.049 1 97.62 84 GLU B N 1
ATOM 1890 C CA . GLU B 1 84 ? -4.637 -4.875 -3.875 1 97.62 84 GLU B CA 1
ATOM 1891 C C . GLU B 1 84 ? -3.902 -3.799 -3.078 1 97.62 84 GLU B C 1
ATOM 1893 O O . GLU B 1 84 ? -4.52 -3.047 -2.322 1 97.62 84 GLU B O 1
ATOM 1898 N N . GLU B 1 85 ? -2.605 -3.771 -3.209 1 98.12 85 GLU B N 1
ATOM 1899 C CA . GLU B 1 85 ? -1.76 -2.752 -2.596 1 98.12 85 GLU B CA 1
ATOM 1900 C C . GLU B 1 85 ? -0.778 -2.168 -3.607 1 98.12 85 GLU B C 1
ATOM 1902 O O . GLU B 1 85 ? -0.157 -2.906 -4.375 1 98.12 85 GLU B O 1
ATOM 1907 N N . VAL B 1 86 ? -0.658 -0.887 -3.561 1 98.06 86 VAL B N 1
ATOM 1908 C CA . VAL B 1 86 ? 0.32 -0.2 -4.398 1 98.06 86 VAL B CA 1
ATOM 1909 C C . VAL B 1 86 ? 1.198 0.701 -3.533 1 98.06 86 VAL B C 1
ATOM 1911 O O . VAL B 1 86 ? 0.692 1.475 -2.717 1 98.06 86 VAL B O 1
ATOM 1914 N N . HIS B 1 87 ? 2.465 0.561 -3.652 1 98.12 87 HIS B N 1
ATOM 1915 C CA . HIS B 1 87 ? 3.459 1.417 -3.018 1 98.12 87 HIS B CA 1
ATOM 1916 C C . HIS B 1 87 ? 4.273 2.18 -4.055 1 98.12 87 HIS B C 1
ATOM 1918 O O . HIS B 1 87 ? 4.773 1.588 -5.016 1 98.12 87 HIS B O 1
ATOM 1924 N N . GLN B 1 88 ? 4.41 3.477 -3.844 1 97.25 88 GLN B N 1
ATOM 1925 C CA . GLN B 1 88 ? 5.18 4.277 -4.789 1 97.25 88 GLN B CA 1
ATOM 1926 C C . GLN B 1 88 ? 6.258 5.086 -4.078 1 97.25 88 GLN B C 1
ATOM 1928 O O . GLN B 1 88 ? 5.973 5.805 -3.115 1 97.25 88 GLN B O 1
ATOM 1933 N N . GLY B 1 89 ? 7.449 4.969 -4.531 1 96.69 89 GLY B N 1
ATOM 1934 C CA . GLY B 1 89 ? 8.562 5.816 -4.121 1 96.69 89 GLY B CA 1
ATOM 1935 C C . GLY B 1 89 ? 8.914 6.871 -5.152 1 96.69 89 GLY B C 1
ATOM 1936 O O . GLY B 1 89 ? 8.094 7.23 -5.992 1 96.69 89 GLY B O 1
ATOM 1937 N N . GLU B 1 90 ? 10.117 7.418 -5.008 1 95.62 90 GLU B N 1
ATOM 1938 C CA . GLU B 1 90 ? 10.578 8.422 -5.957 1 95.62 90 GLU B CA 1
ATOM 1939 C C . GLU B 1 90 ? 10.781 7.82 -7.348 1 95.62 90 GLU B C 1
ATOM 1941 O O . GLU B 1 90 ? 10.367 8.406 -8.352 1 95.62 90 GLU B O 1
ATOM 1946 N N . ARG B 1 91 ? 11.328 6.621 -7.398 1 96.5 91 ARG B N 1
ATOM 1947 C CA . ARG B 1 91 ? 11.672 6.035 -8.695 1 96.5 91 ARG B CA 1
ATOM 1948 C C . ARG B 1 91 ? 11.047 4.648 -8.844 1 96.5 91 ARG B C 1
ATOM 1950 O O . ARG B 1 91 ? 10.641 4.266 -9.945 1 96.5 91 ARG B O 1
ATOM 1957 N N . MET B 1 92 ? 10.93 3.994 -7.738 1 97.56 92 MET B N 1
ATOM 1958 C CA . MET B 1 92 ? 10.477 2.605 -7.781 1 97.56 92 MET B CA 1
ATOM 1959 C C . MET B 1 92 ? 9.07 2.471 -7.207 1 97.56 92 MET B C 1
ATOM 1961 O O . MET B 1 92 ? 8.664 3.271 -6.363 1 97.56 92 MET B O 1
ATOM 1965 N N . GLY B 1 93 ? 8.352 1.422 -7.672 1 97.94 93 GLY B N 1
ATOM 1966 C CA . GLY B 1 93 ? 7.043 1.076 -7.148 1 97.94 93 GLY B CA 1
ATOM 1967 C C . GLY B 1 93 ? 6.836 -0.419 -6.992 1 97.94 93 GLY B C 1
ATOM 1968 O O . GLY B 1 93 ? 7.598 -1.217 -7.547 1 97.94 93 GLY B O 1
ATOM 1969 N N . LEU B 1 94 ? 5.859 -0.742 -6.234 1 98.56 94 LEU B N 1
ATOM 1970 C CA . LEU B 1 94 ? 5.496 -2.117 -5.91 1 98.56 94 LEU B CA 1
ATOM 1971 C C . LEU B 1 94 ? 3.988 -2.318 -6 1 98.56 94 LEU B C 1
ATOM 1973 O O . LEU B 1 94 ? 3.219 -1.54 -5.434 1 98.56 94 LEU B O 1
ATOM 1977 N N . TYR B 1 95 ? 3.604 -3.244 -6.754 1 98.75 95 TYR B N 1
ATOM 1978 C CA . TYR B 1 95 ? 2.211 -3.66 -6.863 1 98.75 95 TYR B CA 1
ATOM 1979 C C . TYR B 1 95 ? 2.02 -5.074 -6.328 1 98.75 95 TYR B C 1
ATOM 1981 O O . TYR B 1 95 ? 2.729 -6 -6.73 1 98.75 95 TYR B O 1
ATOM 1989 N N . VAL B 1 96 ? 1.11 -5.254 -5.422 1 98.75 96 VAL B N 1
ATOM 1990 C CA . VAL B 1 96 ? 0.794 -6.555 -4.84 1 98.75 96 VAL B CA 1
ATOM 1991 C C . VAL B 1 96 ? -0.701 -6.832 -4.977 1 98.75 96 VAL B C 1
ATOM 1993 O O . VAL B 1 96 ? -1.529 -5.98 -4.645 1 98.75 96 VAL B O 1
ATOM 1996 N N . ASP B 1 97 ? -1.025 -7.957 -5.445 1 98.69 97 ASP B N 1
ATOM 1997 C CA . ASP B 1 97 ? -2.42 -8.367 -5.594 1 98.69 97 ASP B CA 1
ATOM 1998 C C . ASP B 1 97 ? -2.621 -9.812 -5.148 1 98.69 97 ASP B C 1
ATOM 2000 O O . ASP B 1 97 ? -1.742 -10.656 -5.344 1 98.69 97 ASP B O 1
ATOM 2004 N N . GLU B 1 98 ? -3.793 -10.062 -4.617 1 97.62 98 GLU B N 1
ATOM 2005 C CA . GLU B 1 98 ? -4.121 -11.438 -4.238 1 97.62 98 GLU B CA 1
ATOM 2006 C C . GLU B 1 98 ? -4.293 -12.32 -5.469 1 97.62 98 GLU B C 1
ATOM 2008 O O . GLU B 1 98 ? -5.012 -11.961 -6.406 1 97.62 98 GLU B O 1
ATOM 2013 N N . ALA B 1 99 ? -3.619 -13.359 -5.5 1 97.81 99 ALA B N 1
ATOM 2014 C CA . ALA B 1 99 ? -3.83 -14.406 -6.492 1 97.81 99 ALA B CA 1
ATOM 2015 C C . ALA B 1 99 ? -4.547 -15.609 -5.875 1 97.81 99 ALA B C 1
ATOM 2017 O O . ALA B 1 99 ? -3.945 -16.672 -5.68 1 97.81 99 ALA B O 1
ATOM 2018 N N . GLY B 1 100 ? -5.82 -15.445 -5.625 1 94.31 100 GLY B N 1
ATOM 2019 C CA . GLY B 1 100 ? -6.559 -16.438 -4.863 1 94.31 100 GLY B CA 1
ATOM 2020 C C . GLY B 1 100 ? -6.273 -16.391 -3.373 1 94.31 100 GLY B C 1
ATOM 2021 O O . GLY B 1 100 ? -5.785 -15.367 -2.869 1 94.31 100 GLY B O 1
ATOM 2022 N N . GLU B 1 101 ? -6.621 -17.453 -2.652 1 92.94 101 GLU B N 1
ATOM 2023 C CA . GLU B 1 101 ? -6.551 -17.469 -1.194 1 92.94 101 GLU B CA 1
ATOM 2024 C C . GLU B 1 101 ? -5.125 -17.734 -0.715 1 92.94 101 GLU B C 1
ATOM 2026 O O . GLU B 1 101 ? -4.754 -17.344 0.396 1 92.94 101 GLU B O 1
ATOM 2031 N N . HIS B 1 102 ? -4.262 -18.219 -1.637 1 92.12 102 HIS B N 1
ATOM 2032 C CA . HIS B 1 102 ? -3.051 -18.812 -1.091 1 92.12 102 HIS B CA 1
ATOM 2033 C C . HIS B 1 102 ? -1.803 -18.156 -1.663 1 92.12 102 HIS B C 1
ATOM 2035 O O . HIS B 1 102 ? -0.685 -18.453 -1.237 1 92.12 102 HIS B O 1
ATOM 2041 N N . ALA B 1 103 ? -2.006 -17.25 -2.602 1 97.31 103 ALA B N 1
ATOM 2042 C CA . ALA B 1 103 ? -0.825 -16.688 -3.256 1 97.31 103 ALA B CA 1
ATOM 2043 C C . ALA B 1 103 ? -0.995 -15.195 -3.518 1 97.31 103 ALA B C 1
ATOM 2045 O O . ALA B 1 103 ? -2.094 -14.656 -3.371 1 97.31 103 ALA B O 1
ATOM 2046 N N . LEU B 1 104 ? 0.121 -14.547 -3.789 1 98.44 104 LEU B N 1
ATOM 2047 C CA . LEU B 1 104 ? 0.18 -13.133 -4.125 1 98.44 104 LEU B CA 1
ATOM 2048 C C . LEU B 1 104 ? 0.956 -12.906 -5.418 1 98.44 104 LEU B C 1
ATOM 2050 O O . LEU B 1 104 ? 1.979 -13.555 -5.652 1 98.44 104 LEU B O 1
ATOM 2054 N N . LEU B 1 105 ? 0.482 -12.062 -6.227 1 98.94 105 LEU B N 1
ATOM 2055 C CA . LEU B 1 105 ? 1.261 -11.516 -7.332 1 98.94 105 LEU B CA 1
ATOM 2056 C C . LEU B 1 105 ? 2.029 -10.273 -6.891 1 98.94 105 LEU B C 1
ATOM 2058 O O . LEU B 1 105 ? 1.466 -9.383 -6.25 1 98.94 105 LEU B O 1
ATOM 2062 N N . VAL B 1 106 ? 3.258 -10.18 -7.242 1 98.88 106 VAL B N 1
ATOM 2063 C CA . VAL B 1 106 ? 4.121 -9.047 -6.93 1 98.88 106 VAL B CA 1
ATOM 2064 C C . VAL B 1 106 ? 4.73 -8.492 -8.211 1 98.88 106 VAL B C 1
ATOM 2066 O O . VAL B 1 106 ? 5.359 -9.227 -8.977 1 98.88 106 VAL B O 1
ATOM 2069 N N . LEU B 1 107 ? 4.539 -7.254 -8.484 1 98.88 107 LEU B N 1
ATOM 2070 C CA . LEU B 1 107 ? 5.203 -6.551 -9.578 1 98.88 107 LEU B CA 1
ATOM 2071 C C . LEU B 1 107 ? 6.055 -5.402 -9.047 1 98.88 107 LEU B C 1
ATOM 2073 O O . LEU B 1 107 ? 5.582 -4.594 -8.242 1 98.88 107 LEU B O 1
ATOM 2077 N N . VAL B 1 108 ? 7.266 -5.34 -9.445 1 98.75 108 VAL B N 1
ATOM 2078 C CA . VAL B 1 108 ? 8.141 -4.207 -9.164 1 98.75 108 VAL B CA 1
ATOM 2079 C C . VAL B 1 108 ? 8.359 -3.395 -10.438 1 98.75 108 VAL B C 1
ATOM 2081 O O . VAL B 1 108 ? 8.727 -3.947 -11.477 1 98.75 108 VAL B O 1
ATOM 2084 N N . PHE B 1 109 ? 8.133 -2.125 -10.344 1 98.38 109 PHE B N 1
ATOM 2085 C CA . PHE B 1 109 ? 8.211 -1.276 -11.531 1 98.38 109 PHE B CA 1
ATOM 2086 C C . PHE B 1 109 ? 8.875 0.055 -11.195 1 98.38 109 PHE B C 1
ATOM 2088 O O . PHE B 1 109 ? 9.062 0.385 -10.023 1 98.38 109 PHE B O 1
ATOM 2095 N N . ASP B 1 110 ? 9.344 0.705 -12.164 1 96.88 110 ASP B N 1
ATOM 2096 C CA . ASP B 1 110 ? 9.914 2.031 -11.945 1 96.88 110 ASP B CA 1
ATOM 2097 C C . ASP B 1 110 ? 9.07 3.109 -12.625 1 96.88 110 ASP B C 1
ATOM 2099 O O . ASP B 1 110 ? 7.949 2.842 -13.062 1 96.88 110 ASP B O 1
ATOM 2103 N N . GLU B 1 111 ? 9.531 4.324 -12.648 1 94.31 111 GLU B N 1
ATOM 2104 C CA . GLU B 1 111 ? 8.766 5.496 -13.062 1 94.31 111 GLU B CA 1
ATOM 2105 C C . GLU B 1 111 ? 8.445 5.441 -14.555 1 94.31 111 GLU B C 1
ATOM 2107 O O . GLU B 1 111 ? 7.613 6.203 -15.047 1 94.31 111 GLU B O 1
ATOM 2112 N N . THR B 1 112 ? 8.992 4.512 -15.281 1 94.69 112 THR B N 1
ATOM 2113 C CA . THR B 1 112 ? 8.758 4.418 -16.719 1 94.69 112 THR B CA 1
ATOM 2114 C C . THR B 1 112 ? 7.508 3.588 -17 1 94.69 112 THR B C 1
ATOM 2116 O O . THR B 1 112 ? 6.945 3.666 -18.094 1 94.69 112 THR B O 1
ATOM 2119 N N . ALA B 1 113 ? 7.078 2.77 -16.016 1 96.75 113 ALA B N 1
ATOM 2120 C CA . ALA B 1 113 ? 5.879 1.952 -16.188 1 96.75 113 ALA B CA 1
ATOM 2121 C C . ALA B 1 113 ? 4.625 2.729 -15.789 1 96.75 113 ALA B C 1
ATOM 2123 O O . ALA B 1 113 ? 4.52 3.213 -14.664 1 96.75 113 ALA B O 1
ATOM 2124 N N . PRO B 1 114 ? 3.668 2.852 -16.734 1 96 114 PRO B N 1
ATOM 2125 C CA . PRO B 1 114 ? 2.42 3.521 -16.359 1 96 114 PRO B CA 1
ATOM 2126 C C . PRO B 1 114 ? 1.615 2.738 -15.32 1 96 114 PRO B C 1
ATOM 2128 O O . PRO B 1 114 ? 1.271 1.576 -15.555 1 96 114 PRO B O 1
ATOM 2131 N N . LEU B 1 115 ? 1.242 3.414 -14.305 1 95.12 115 LEU B N 1
ATOM 2132 C CA . LEU B 1 115 ? 0.57 2.758 -13.188 1 95.12 115 LEU B CA 1
ATOM 2133 C C . LEU B 1 115 ? -0.761 2.16 -13.633 1 95.12 115 LEU B C 1
ATOM 2135 O O . LEU B 1 115 ? -1.14 1.076 -13.18 1 95.12 115 LEU B O 1
ATOM 2139 N N . GLY B 1 116 ? -1.475 2.918 -14.422 1 94.69 116 GLY B N 1
ATOM 2140 C CA . GLY B 1 116 ? -2.73 2.395 -14.938 1 94.69 116 GLY B CA 1
ATOM 2141 C C . GLY B 1 116 ? -2.576 1.055 -15.633 1 94.69 116 GLY B C 1
ATOM 2142 O O . GLY B 1 116 ? -3.406 0.16 -15.453 1 94.69 116 GLY B O 1
ATOM 2143 N N . LYS B 1 117 ? -1.502 0.865 -16.391 1 97.5 117 LYS B N 1
ATOM 2144 C CA . LYS B 1 117 ? -1.221 -0.399 -17.062 1 97.5 117 LYS B CA 1
ATOM 2145 C C . LYS B 1 117 ? -0.822 -1.479 -16.062 1 97.5 117 LYS B C 1
ATOM 2147 O O . LYS B 1 117 ? -1.222 -2.637 -16.203 1 97.5 117 LYS B O 1
ATOM 2152 N N . VAL B 1 118 ? -0.032 -1.061 -15.109 1 98.25 118 VAL B N 1
ATOM 2153 C CA . VAL B 1 118 ? 0.385 -1.994 -14.07 1 98.25 118 VAL B CA 1
ATOM 2154 C C . VAL B 1 118 ? -0.842 -2.551 -13.352 1 98.25 118 VAL B C 1
ATOM 2156 O O . VAL B 1 118 ? -0.968 -3.766 -13.172 1 98.25 118 VAL B O 1
ATOM 2159 N N . LYS B 1 119 ? -1.76 -1.712 -13.047 1 97.25 119 LYS B N 1
ATOM 2160 C CA . LYS B 1 119 ? -2.955 -2.129 -12.32 1 97.25 119 LYS B CA 1
ATOM 2161 C C . LYS B 1 119 ? -3.848 -3.008 -13.188 1 97.25 119 LYS B C 1
ATOM 2163 O O . LYS B 1 119 ? -4.305 -4.066 -12.75 1 97.25 119 LYS B O 1
ATOM 2168 N N . LEU B 1 120 ? -4.062 -2.627 -14.422 1 97.25 120 LEU B N 1
ATOM 2169 C CA . LEU B 1 120 ? -4.945 -3.355 -15.328 1 97.25 120 LEU B CA 1
ATOM 2170 C C . LEU B 1 120 ? -4.422 -4.762 -15.586 1 97.25 120 LEU B C 1
ATOM 2172 O O . LEU B 1 120 ? -5.133 -5.746 -15.367 1 97.25 120 LEU B O 1
ATOM 2176 N N . HIS B 1 121 ? -3.188 -4.805 -15.992 1 98.62 121 HIS B N 1
ATOM 2177 C CA . HIS B 1 121 ? -2.611 -6.094 -16.359 1 98.62 121 HIS B CA 1
ATOM 2178 C C . HIS B 1 121 ? -2.242 -6.902 -15.117 1 98.62 121 HIS B C 1
ATOM 2180 O O . HIS B 1 121 ? -2.283 -8.133 -15.141 1 98.62 121 HIS B O 1
ATOM 2186 N N . GLY B 1 122 ? -1.849 -6.199 -14.039 1 98.75 122 GLY B N 1
ATOM 2187 C CA . GLY B 1 122 ? -1.64 -6.891 -12.773 1 98.75 122 GLY B CA 1
ATOM 2188 C C . GLY B 1 122 ? -2.869 -7.637 -12.289 1 98.75 122 GLY B C 1
ATOM 2189 O O . GLY B 1 122 ? -2.779 -8.797 -11.883 1 98.75 122 GLY B O 1
ATOM 2190 N N . LYS B 1 123 ? -4.004 -6.977 -12.391 1 98.25 123 LYS B N 1
ATOM 2191 C CA . LYS B 1 123 ? -5.258 -7.59 -11.969 1 98.25 123 LYS B CA 1
ATOM 2192 C C . LYS B 1 123 ? -5.582 -8.82 -12.805 1 98.25 123 LYS B C 1
ATOM 2194 O O . LYS B 1 123 ? -5.973 -9.859 -12.273 1 98.25 123 LYS B O 1
ATOM 2199 N N . ARG B 1 124 ? -5.434 -8.711 -14.047 1 98.69 124 ARG B N 1
ATOM 2200 C CA . ARG B 1 124 ? -5.684 -9.828 -14.945 1 98.69 124 ARG B CA 1
ATOM 2201 C C . ARG B 1 124 ? -4.746 -10.992 -14.648 1 98.69 124 ARG B C 1
ATOM 2203 O O . ARG B 1 124 ? -5.172 -12.148 -14.617 1 98.69 124 ARG B O 1
ATOM 2210 N N . ALA B 1 125 ? -3.535 -10.672 -14.438 1 98.88 125 ALA B N 1
ATOM 2211 C CA . ALA B 1 125 ? -2.535 -11.695 -14.125 1 98.88 125 ALA B CA 1
ATOM 2212 C C . ALA B 1 125 ? -2.848 -12.391 -12.805 1 98.88 125 ALA B C 1
ATOM 2214 O O . ALA B 1 125 ? -2.74 -13.609 -12.695 1 98.88 125 ALA B O 1
ATOM 2215 N N . ALA B 1 126 ? -3.207 -11.594 -11.836 1 98.81 126 ALA B N 1
ATOM 2216 C CA . ALA B 1 126 ? -3.547 -12.156 -10.531 1 98.81 126 ALA B CA 1
ATOM 2217 C C . ALA B 1 126 ? -4.691 -13.156 -10.648 1 98.81 126 ALA B C 1
ATOM 2219 O O . ALA B 1 126 ? -4.652 -14.227 -10.039 1 98.81 126 ALA B O 1
ATOM 2220 N N . GLU B 1 127 ? -5.668 -12.836 -11.445 1 98.5 127 GLU B N 1
ATOM 2221 C CA . GLU B 1 127 ? -6.809 -13.719 -11.664 1 98.5 127 GLU B CA 1
ATOM 2222 C C . GLU B 1 127 ? -6.383 -15.008 -12.367 1 98.5 127 GLU B C 1
ATOM 2224 O O . GLU B 1 127 ? -6.812 -16.094 -11.984 1 98.5 127 GLU B O 1
ATOM 2229 N N . ALA B 1 128 ? -5.574 -14.867 -13.359 1 98.75 128 ALA B N 1
ATOM 2230 C CA . ALA B 1 128 ? -5.078 -16.031 -14.086 1 98.75 128 ALA B CA 1
ATOM 2231 C C . ALA B 1 128 ? -4.238 -16.922 -13.172 1 98.75 128 ALA B C 1
ATOM 2233 O O . ALA B 1 128 ? -4.395 -18.156 -13.18 1 98.75 128 ALA B O 1
ATOM 2234 N N . LEU B 1 129 ? -3.408 -16.312 -12.375 1 98.62 129 LEU B N 1
ATOM 2235 C CA . LEU B 1 129 ? -2.525 -17.047 -11.477 1 98.62 129 LEU B CA 1
ATOM 2236 C C . LEU B 1 129 ? -3.32 -17.734 -10.367 1 98.62 129 LEU B C 1
ATOM 2238 O O . LEU B 1 129 ? -2.953 -18.812 -9.914 1 98.62 129 LEU B O 1
ATOM 2242 N N . ALA B 1 130 ? -4.391 -17.078 -9.977 1 98 130 ALA B N 1
ATOM 2243 C CA . ALA B 1 130 ? -5.27 -17.688 -8.984 1 98 130 ALA B CA 1
ATOM 2244 C C . ALA B 1 130 ? -5.824 -19.031 -9.477 1 98 130 ALA B C 1
ATOM 2246 O O . ALA B 1 130 ? -5.855 -20 -8.727 1 98 130 ALA B O 1
ATOM 2247 N N . ARG B 1 131 ? -6.227 -19.078 -10.703 1 97.5 131 ARG B N 1
ATOM 2248 C CA . ARG B 1 131 ? -6.762 -20.297 -11.297 1 97.5 131 ARG B CA 1
ATOM 2249 C C . ARG B 1 131 ? -5.691 -21.375 -11.375 1 97.5 131 ARG B C 1
ATOM 2251 O O . ARG B 1 131 ? -5.961 -22.547 -11.07 1 97.5 131 ARG B O 1
ATOM 2258 N N . ILE B 1 132 ? -4.531 -20.984 -11.727 1 97 132 ILE B N 1
ATOM 2259 C CA . ILE B 1 132 ? -3.418 -21.922 -11.836 1 97 132 ILE B CA 1
ATOM 2260 C C . ILE B 1 132 ? -3.094 -22.5 -10.461 1 97 132 ILE B C 1
ATOM 2262 O O . ILE B 1 132 ? -2.9 -23.703 -10.312 1 97 132 ILE B O 1
ATOM 2266 N N . ALA B 1 133 ? -2.996 -21.609 -9.469 1 94.75 133 ALA B N 1
ATOM 2267 C CA . ALA B 1 133 ? -2.686 -22.031 -8.109 1 94.75 133 ALA B CA 1
ATOM 2268 C C . ALA B 1 133 ? -3.75 -22.984 -7.57 1 94.75 133 ALA B C 1
ATOM 2270 O O . ALA B 1 133 ? -3.432 -23.969 -6.895 1 94.75 133 ALA B O 1
ATOM 2271 N N . GLU B 1 134 ? -4.965 -22.688 -7.848 1 92.88 134 GLU B N 1
ATOM 2272 C CA . GLU B 1 134 ? -6.062 -23.531 -7.402 1 92.88 134 GLU B CA 1
ATOM 2273 C C . GLU B 1 134 ? -5.992 -24.906 -8.047 1 92.88 134 GLU B C 1
ATOM 2275 O O . GLU B 1 134 ? -6.242 -25.922 -7.391 1 92.88 134 GLU B O 1
ATOM 2280 N N . GLU B 1 135 ? -5.676 -24.938 -9.281 1 90.94 135 GLU B N 1
ATOM 2281 C CA . GLU B 1 135 ? -5.52 -26.203 -9.992 1 90.94 135 GLU B CA 1
ATOM 2282 C C . GLU B 1 135 ? -4.387 -27.031 -9.398 1 90.94 135 GLU B C 1
ATOM 2284 O O . GLU B 1 135 ? -4.508 -28.266 -9.273 1 90.94 135 GLU B O 1
ATOM 2289 N N . ALA B 1 136 ? -3.303 -26.375 -9.055 1 89.31 136 ALA B N 1
ATOM 2290 C CA . ALA B 1 136 ? -2.143 -27.062 -8.492 1 89.31 136 ALA B CA 1
ATOM 2291 C C . ALA B 1 136 ? -2.465 -27.641 -7.117 1 89.31 136 ALA B C 1
ATOM 2293 O O . ALA B 1 136 ? -1.956 -28.703 -6.75 1 89.31 136 ALA B O 1
ATOM 2294 N N . LEU B 1 137 ? -3.244 -26.953 -6.355 1 87 137 LEU B N 1
ATOM 2295 C CA . LEU B 1 137 ? -3.639 -27.422 -5.027 1 87 137 LEU B CA 1
ATOM 2296 C C . LEU B 1 137 ? -4.582 -28.609 -5.125 1 87 137 LEU B C 1
ATOM 2298 O O . LEU B 1 137 ? -4.551 -29.5 -4.27 1 87 137 LEU B O 1
ATOM 2302 N N . ALA B 1 138 ? -5.348 -28.625 -6.133 1 84.88 138 ALA B N 1
ATOM 2303 C CA . ALA B 1 138 ? -6.34 -29.688 -6.32 1 84.88 138 ALA B CA 1
ATOM 2304 C C . ALA B 1 138 ? -5.688 -30.953 -6.867 1 84.88 138 ALA B C 1
ATOM 2306 O O . ALA B 1 138 ? -6.195 -32.062 -6.66 1 84.88 138 ALA B O 1
ATOM 2307 N N . ASN B 1 139 ? -4.578 -30.703 -7.562 1 80.19 139 ASN B N 1
ATOM 2308 C CA . ASN B 1 139 ? -3.875 -31.828 -8.18 1 80.19 139 ASN B CA 1
ATOM 2309 C C . ASN B 1 139 ? -2.4 -31.844 -7.785 1 80.19 139 ASN B C 1
ATOM 2311 O O . ASN B 1 139 ? -1.532 -31.531 -8.602 1 80.19 139 ASN B O 1
ATOM 2315 N N . PRO B 1 140 ? -2.143 -31.984 -6.52 1 67.69 140 PRO B N 1
ATOM 2316 C CA . PRO B 1 140 ? -0.737 -31.938 -6.105 1 67.69 140 PRO B CA 1
ATOM 2317 C C . PRO B 1 140 ? 0.117 -32.969 -6.824 1 67.69 140 PRO B C 1
ATOM 2319 O O . PRO B 1 140 ? -0.396 -34.031 -7.246 1 67.69 140 PRO B O 1
ATOM 2322 N N . PRO B 1 141 ? 1.339 -32.375 -7.305 1 59.38 141 PRO B N 1
ATOM 2323 C CA . PRO B 1 141 ? 2.146 -33.344 -8.055 1 59.38 141 PRO B CA 1
ATOM 2324 C C . PRO B 1 141 ? 2.24 -34.688 -7.359 1 59.38 141 PRO B C 1
ATOM 2326 O O . PRO B 1 141 ? 2.246 -34.75 -6.129 1 59.38 141 PRO B O 1
ATOM 2329 N N . ARG B 1 142 ? 1.872 -35.562 -8.016 1 53.47 142 ARG B N 1
ATOM 2330 C CA . ARG B 1 142 ? 2.129 -36.906 -7.562 1 53.47 142 ARG B CA 1
ATOM 2331 C C . ARG B 1 142 ? 3.607 -37.125 -7.246 1 53.47 142 ARG B C 1
ATOM 2333 O O . ARG B 1 142 ? 4.469 -36.906 -8.102 1 53.47 142 ARG B O 1
ATOM 2340 N N . LEU B 1 143 ? 4.156 -36.438 -6.234 1 48.66 143 LEU B N 1
ATOM 2341 C CA . LEU B 1 143 ? 5.531 -36.812 -5.926 1 48.66 143 LEU B CA 1
ATOM 2342 C C . LEU B 1 143 ? 5.785 -38.281 -6.281 1 48.66 143 LEU B C 1
ATOM 2344 O O . LEU B 1 143 ? 5.039 -39.156 -5.855 1 48.66 143 LEU B O 1
ATOM 2348 N N . ALA B 1 144 ? 6.316 -38.406 -7.434 1 44.94 144 ALA B N 1
ATOM 2349 C CA . ALA B 1 144 ? 6.871 -39.719 -7.82 1 44.94 144 ALA B CA 1
ATOM 2350 C C . ALA B 1 144 ? 7.457 -40.438 -6.613 1 44.94 144 ALA B C 1
ATOM 2352 O O . ALA B 1 144 ? 8.055 -41.531 -6.758 1 44.94 144 ALA B O 1
ATOM 2353 N N . LEU B 1 145 ? 7.496 -39.781 -5.508 1 44.5 145 LEU B N 1
ATOM 2354 C CA . LEU B 1 145 ? 8.109 -40.531 -4.41 1 44.5 145 LEU B CA 1
ATOM 2355 C C . LEU B 1 145 ? 7.293 -41.75 -4.07 1 44.5 145 LEU B C 1
ATOM 2357 O O . LEU B 1 145 ? 7.852 -42.781 -3.688 1 44.5 145 LEU B O 1
ATOM 2361 N N . ASP B 1 146 ? 6.012 -41.625 -4.023 1 45.69 146 ASP B N 1
ATOM 2362 C CA . ASP B 1 146 ? 5.262 -42.781 -3.584 1 45.69 146 ASP B CA 1
ATOM 2363 C C . ASP B 1 146 ? 5.344 -43.906 -4.617 1 45.69 146 ASP B C 1
ATOM 2365 O O . ASP B 1 146 ? 5.383 -45.094 -4.258 1 45.69 146 ASP B O 1
ATOM 2369 N N . THR B 1 147 ? 5.352 -43.531 -5.891 1 44.66 147 THR B N 1
ATOM 2370 C CA . THR B 1 147 ? 5.43 -44.594 -6.887 1 44.66 147 THR B CA 1
ATOM 2371 C C . THR B 1 147 ? 6.859 -45.125 -7.008 1 44.66 147 THR B C 1
ATOM 2373 O O . THR B 1 147 ? 7.078 -46.312 -7.059 1 44.66 147 THR B O 1
ATOM 2376 N N . GLU B 1 148 ? 7.812 -44.188 -7.051 1 47.94 148 GLU B N 1
ATOM 2377 C CA . GLU B 1 148 ? 9.195 -44.625 -7.148 1 47.94 148 GLU B CA 1
ATOM 2378 C C . GLU B 1 148 ? 9.68 -45.219 -5.824 1 47.94 148 GLU B C 1
ATOM 2380 O O . GLU B 1 148 ? 10.391 -46.219 -5.809 1 47.94 148 GLU B O 1
ATOM 2385 N N . TYR B 1 149 ? 9.297 -44.562 -4.762 1 53.66 149 TYR B N 1
ATOM 2386 C CA . TYR B 1 149 ? 9.664 -45.125 -3.473 1 53.66 149 TYR B CA 1
ATOM 2387 C C . TYR B 1 149 ? 8.891 -46.406 -3.217 1 53.66 149 TYR B C 1
ATOM 2389 O O . TYR B 1 149 ? 9.453 -47.406 -2.73 1 53.66 149 TYR B O 1
ATOM 2397 N N . ARG B 1 150 ? 7.691 -46.406 -3.652 1 53.09 150 ARG B N 1
ATOM 2398 C CA . ARG B 1 150 ? 6.906 -47.625 -3.502 1 53.09 150 ARG B CA 1
ATOM 2399 C C . ARG B 1 150 ? 7.375 -48.719 -4.477 1 53.09 150 ARG B C 1
ATOM 2401 O O . ARG B 1 150 ? 7.523 -49.875 -4.098 1 53.09 150 ARG B O 1
ATOM 2408 N N . GLU B 1 151 ? 7.719 -48.188 -5.66 1 53.31 151 GLU B N 1
ATOM 2409 C CA . GLU B 1 151 ? 8.234 -49.156 -6.641 1 53.31 151 GLU B CA 1
ATOM 2410 C C . GLU B 1 151 ? 9.648 -49.594 -6.289 1 53.31 151 GLU B C 1
ATOM 2412 O O . GLU B 1 151 ? 10.008 -50.75 -6.473 1 53.31 151 GLU B O 1
ATOM 2417 N N . GLY B 1 152 ? 10.406 -48.438 -5.785 1 56.75 152 GLY B N 1
ATOM 2418 C CA . GLY B 1 152 ? 11.75 -48.781 -5.328 1 56.75 152 GLY B CA 1
ATOM 2419 C C . GLY B 1 152 ? 11.742 -49.656 -4.086 1 56.75 152 GLY B C 1
ATOM 2420 O O . GLY B 1 152 ? 12.539 -50.594 -3.975 1 56.75 152 GLY B O 1
ATOM 2421 N N . ALA B 1 153 ? 10.852 -49.344 -3.129 1 63.12 153 ALA B N 1
ATOM 2422 C CA . ALA B 1 153 ? 10.688 -50.156 -1.926 1 63.12 153 ALA B CA 1
ATOM 2423 C C . ALA B 1 153 ? 10.172 -51.562 -2.268 1 63.12 153 ALA B C 1
ATOM 2425 O O . ALA B 1 153 ? 10.641 -52.562 -1.719 1 63.12 153 ALA B O 1
ATOM 2426 N N . GLU B 1 154 ? 9.211 -51.594 -3.143 1 56.62 154 GLU B N 1
ATOM 2427 C CA . GLU B 1 154 ? 8.664 -52.844 -3.596 1 56.62 154 GLU B CA 1
ATOM 2428 C C . GLU B 1 154 ? 9.703 -53.656 -4.363 1 56.62 154 GLU B C 1
ATOM 2430 O O . GLU B 1 154 ? 9.781 -54.875 -4.207 1 56.62 154 GLU B O 1
ATOM 2435 N N . ALA B 1 155 ? 10.625 -53 -5.23 1 59.31 155 ALA B N 1
ATOM 2436 C CA . ALA B 1 155 ? 11.711 -53.625 -5.973 1 59.31 155 ALA B CA 1
ATOM 2437 C C . ALA B 1 155 ? 12.789 -54.156 -5.027 1 59.31 155 ALA B C 1
ATOM 2439 O O . ALA B 1 155 ? 13.289 -55.281 -5.203 1 59.31 155 ALA B O 1
ATOM 2440 N N . LEU B 1 156 ? 13.07 -53.344 -3.955 1 59.97 156 LEU B N 1
ATOM 2441 C CA . LEU B 1 156 ? 14.055 -53.75 -2.955 1 59.97 156 LEU B CA 1
ATOM 2442 C C . LEU B 1 156 ? 13.539 -54.906 -2.117 1 59.97 156 LEU B C 1
ATOM 2444 O O . LEU B 1 156 ? 14.281 -55.844 -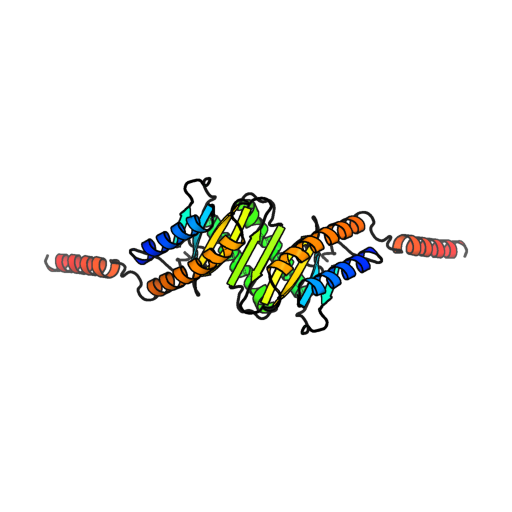1.839 1 59.97 156 LEU B O 1
ATOM 2448 N N . LEU B 1 157 ? 12.242 -54.812 -1.7 1 60.84 157 LEU B N 1
ATOM 2449 C CA . LEU B 1 157 ? 11.586 -55.875 -0.958 1 60.84 157 LEU B CA 1
ATOM 2450 C C . LEU B 1 157 ? 11.555 -57.156 -1.772 1 60.84 157 LEU B C 1
ATOM 2452 O O . LEU B 1 157 ? 11.828 -58.25 -1.242 1 60.84 157 LEU B O 1
ATOM 2456 N N . ASP B 1 158 ? 11.234 -57.031 -3.029 1 59.84 158 ASP B N 1
ATOM 2457 C CA . ASP B 1 158 ? 11.219 -58.188 -3.936 1 59.84 158 ASP B CA 1
ATOM 2458 C C . ASP B 1 158 ? 12.617 -58.781 -4.102 1 59.84 158 ASP B C 1
ATOM 2460 O O . ASP B 1 158 ? 12.781 -60 -4.148 1 59.84 158 ASP B O 1
ATOM 2464 N N . ASP B 1 159 ? 13.625 -57.875 -4.145 1 60.75 159 ASP B N 1
ATOM 2465 C CA . ASP B 1 159 ? 15.016 -58.312 -4.258 1 60.75 159 ASP B CA 1
ATOM 2466 C C . ASP B 1 159 ? 15.477 -59.031 -2.99 1 60.75 159 ASP B C 1
ATOM 2468 O O . ASP B 1 159 ? 16.203 -60 -3.062 1 60.75 159 ASP B O 1
ATOM 2472 N N . LEU B 1 160 ? 14.992 -58.406 -1.872 1 61.62 160 LEU B N 1
ATOM 2473 C CA . LEU B 1 160 ? 15.336 -59 -0.583 1 61.62 160 LEU B CA 1
ATOM 2474 C C . LEU B 1 160 ? 14.656 -60.375 -0.412 1 61.62 160 LEU B C 1
ATOM 2476 O O . LEU B 1 160 ? 15.258 -61.281 0.135 1 61.62 160 LEU B O 1
ATOM 2480 N N . LEU B 1 161 ? 13.469 -60.406 -1.073 1 64.44 161 LEU B N 1
ATOM 2481 C CA . LEU B 1 161 ? 12.703 -61.656 -0.913 1 64.44 161 LEU B CA 1
ATOM 2482 C C . LEU B 1 161 ? 13.133 -62.688 -1.94 1 64.44 161 LEU B C 1
ATOM 2484 O O . LEU B 1 161 ? 12.961 -63.906 -1.72 1 64.44 161 LEU B O 1
ATOM 2488 N N . ARG B 1 162 ? 13.57 -62.219 -3.086 1 59 162 ARG B N 1
ATOM 2489 C CA . ARG B 1 162 ? 13.984 -63.188 -4.098 1 59 162 ARG B CA 1
ATOM 2490 C C . ARG B 1 162 ? 15.344 -63.781 -3.76 1 59 162 ARG B C 1
ATOM 2492 O O . ARG B 1 162 ? 15.727 -64.812 -4.301 1 59 162 ARG B O 1
ATOM 2499 N N . ASN B 1 163 ? 16.062 -63 -2.98 1 50.09 163 ASN B N 1
ATOM 2500 C CA . ASN B 1 163 ? 17.25 -63.719 -2.559 1 50.09 163 ASN B CA 1
ATOM 2501 C C . ASN B 1 163 ? 17.016 -64.438 -1.24 1 50.09 163 ASN B C 1
ATOM 2503 O O . ASN B 1 163 ? 16.359 -63.938 -0.34 1 50.09 163 ASN B O 1
#

Secondary structure (DSSP, 8-state):
----S----HHHHHHHHHHHHHHHHHH--SEEEEEETTS-EEEEEE-TTSPPPSPHHHHHHHHHHHHHHTHHHHHHTT-S--SEEEEE-SSEEEEEEE-SSSEEEEEEEETTS-HHHHHHHHHHHHHHHHHHHHHHHHS----HIIIIIHHHHHHHHHHHHH-/----S----HHHHHHHHHHHHHHHHHH--SEEEEEETTS-EEEEEE-TTSPPPSPHHHHHHHHHHHHHHTHHHHHHTT-S--SEEEEE-SSEEEEEEE-SSSEEEEEEEETTS-HHHHHHHHHHHHHHHHHHHHHHHHS----HIIIIIHHHHHHHHHHHHH-

Radius of gyration: 26.32 Å; Cα contacts (8 Å, |Δi|>4): 593; chains: 2; bounding box: 42×106×73 Å

InterPro domains:
  IPR004942 Roadblock/LAMTOR2 domain [PF03259] (18-109)
  IPR004942 Roadblock/LAMTOR2 domain [SM00960] (16-109)
  IPR037587 Ragulator complex protein LAMTOR2-like [PTHR13323] (18-131)

Sequence (326 aa):
MVEPSLVLYGAPYERAVEVLEETLRETGARYALLIDRKGFVLAHKEALWAPKPPPLDTLATLVAGNAAATQALAKLLGEARFQEEVHQGERMGLYVDEAGEHALLVLVFDETAPLGKVKLHGKRAAEALARIAEEALANPPRLALDTEYREGAEALLDDLLRNMVEPSLVLYGAPYERAVEVLEETLRETGARYALLIDRKGFVLAHKEALWAPKPPPLDTLATLVAGNAAATQALAKLLGEARFQEEVHQGERMGLYVDEAGEHALLVLVFDETAPLGKVKLHGKRAAEALARIAEEALANPPRLALDTEYREGAEALLDDLLRN

GO terms:
  GO:0042802 identical protein binding (F, IPI)
  GO:0005515 protein binding (F, IPI)

Nearest PDB structures (foldseek):
  1j3w-assembly1_B  TM=9.991E-01  e=2.801E-26  Thermus thermophilus HB8
  3t1r-assembly2_C  TM=1.000E+00  e=4.046E-26  Thermus thermophilus HB8
  3t1q-assembly1_B  TM=9.736E-01  e=3.880E-23  Thermus thermophilus HB8
  3t1x-assembly1_A-2  TM=9.805E-01  e=6.509E-22  Thermus thermophilus HB8
  6izw-assembly1_B  TM=8.191E-01  e=1.791E-13  Myxococcus xanthus DK 1622

pLDDT: mean 89.44, std 15.45, range [44.5, 98.94]

Organism: Thermus thermophilus (strain ATCC 27634 / DSM 579 / HB8) (NCBI:txid300852)